Protein AF-A0A838WY25-F1 (afdb_monomer)

Sequence (179 aa):
ELVTLRDAPMTSPWTGVGSAWAQPLPHQAELISRVVSTYPRGYLLADEVGLGKTVEAGMVLRELFTSGQAKKALLLVPASVMKQWQEELHEKMNLDVARFDKGSFVDRYDEPIPVDPNANPWSAFPIVLASSHLARRCDRRRQILDAGPWDVVLVDEAHHARRRGSKPTDTPNSLLALL

Solvent-accessible surface area (backbone atoms only — not comparable to full-atom values): 10329 Å² total; per-residue (Å²): 111,70,68,57,59,70,50,36,39,55,74,39,85,59,41,29,45,74,68,26,73,47,81,73,52,74,72,44,45,54,48,34,49,54,50,61,77,47,57,90,61,86,85,82,93,79,74,67,92,86,77,44,66,68,57,40,54,39,37,38,51,36,27,32,46,45,41,60,80,30,71,31,34,42,37,26,28,56,71,92,48,45,64,58,53,38,45,47,30,34,71,31,40,70,38,91,47,46,31,52,52,101,90,43,38,21,45,86,86,70,46,78,50,91,70,67,87,89,51,65,73,68,58,74,47,50,44,39,37,34,32,44,70,57,51,45,37,73,78,47,34,52,49,52,60,71,42,48,85,66,68,41,79,47,63,55,72,51,83,76,45,39,45,84,51,92,52,93,86,36,62,58,34,56,52,44,70,72,108

pLDDT: mean 89.21, std 7.55, range [68.75, 97.25]

Foldseek 3Di:
DVVCVVCVLLVDACPQQVPWQAHDDPVLCVLLCVPLVPPPDDDDDDDDPPNPVLLSVLSNVRRCVSNVVFQAEEEAEAPVCLLVSQVCSCRGRVDWEWECDPNFTAGSVRHTDDDDPPDLPSQRGRYYYYHLVQCQDPVVVVSNVVSDDGRYYHYDPCVVFDFPDDDPPGHTGSSVVSD

Mean predicted aligned error: 5.5 Å

Secondary structure (DSSP, 8-state):
-HHHHHHHHHHSTTHHHHTSSSPPPHHHHHHHHHHHHTTT------PPTTS-HHHHHHHHHHHHHHTTS-S-EEEEE-GGGHHHHHHHHHHHH----EEEETTEEE-TTS-EE---TTS-GGGSSSEEEEETTGGGSHHHHHHHHHTPPPSEEEETTGGGS-BSSSSTTSPBPTTTTT-

Structure (mmCIF, N/CA/C/O backbone):
data_AF-A0A838WY25-F1
#
_entry.id   AF-A0A838WY25-F1
#
loop_
_atom_site.group_PDB
_atom_site.id
_atom_site.type_symbol
_atom_site.label_atom_id
_atom_site.label_alt_id
_atom_site.label_comp_id
_atom_site.label_asym_id
_atom_site.label_entity_id
_atom_site.label_seq_id
_atom_site.pdbx_PDB_ins_code
_atom_site.Cartn_x
_atom_site.Cartn_y
_atom_site.Cartn_z
_atom_site.occupancy
_atom_site.B_iso_or_equiv
_atom_site.auth_seq_id
_atom_site.auth_comp_id
_atom_site.auth_asym_id
_atom_site.auth_atom_id
_atom_site.pdbx_PDB_model_num
ATOM 1 N N . GLU A 1 1 ? -12.822 -18.534 23.568 1.00 75.38 1 GLU A N 1
ATOM 2 C CA . GLU A 1 1 ? -11.833 -17.495 23.928 1.00 75.38 1 GLU A CA 1
ATOM 3 C C . GLU A 1 1 ? -10.801 -17.229 22.827 1.00 75.38 1 GLU A C 1
ATOM 5 O O . GLU A 1 1 ? -10.791 -16.116 22.318 1.00 75.38 1 GLU A O 1
ATOM 10 N N . LEU A 1 2 ? -10.000 -18.202 22.367 1.00 75.62 2 LEU A N 1
ATOM 11 C CA . LEU A 1 2 ? -9.003 -17.945 21.301 1.00 75.62 2 LEU A CA 1
ATOM 12 C C . LEU A 1 2 ? -9.601 -17.721 19.899 1.00 75.62 2 LEU A C 1
ATOM 14 O O . LEU A 1 2 ? -9.142 -16.850 19.171 1.00 75.62 2 LEU A O 1
ATOM 18 N N . VAL A 1 3 ? -10.650 -18.460 19.523 1.00 74.12 3 VAL A N 1
ATOM 19 C CA . VAL A 1 3 ? -11.335 -18.269 18.225 1.00 74.12 3 VAL A CA 1
ATOM 20 C C . VAL A 1 3 ? -11.990 -16.887 18.150 1.00 74.12 3 VAL A C 1
ATOM 22 O O . VAL A 1 3 ? -11.842 -16.178 17.165 1.00 74.12 3 VAL A O 1
ATOM 25 N N . THR A 1 4 ? -12.627 -16.461 19.239 1.00 76.75 4 THR A N 1
ATOM 26 C CA . THR A 1 4 ? -13.183 -15.110 19.381 1.00 76.75 4 THR A CA 1
ATOM 27 C C . THR A 1 4 ? -12.106 -14.026 19.298 1.00 76.75 4 THR A C 1
ATOM 29 O O . THR A 1 4 ? -12.360 -12.991 18.702 1.00 76.75 4 THR A O 1
ATOM 32 N N . LEU A 1 5 ? -10.897 -14.265 19.825 1.00 78.19 5 LEU A N 1
ATOM 33 C CA . LEU A 1 5 ? -9.756 -13.346 19.683 1.00 78.19 5 LEU A CA 1
ATOM 34 C C . LEU A 1 5 ? -9.202 -13.298 18.252 1.00 78.19 5 LEU A C 1
ATOM 36 O O . LEU A 1 5 ? -8.789 -12.234 17.805 1.00 78.19 5 LEU A O 1
ATOM 40 N N . ARG A 1 6 ? -9.212 -14.421 17.523 1.00 78.94 6 ARG A N 1
ATOM 41 C CA . ARG A 1 6 ? -8.806 -14.470 16.109 1.00 78.94 6 ARG A CA 1
ATOM 42 C C . ARG A 1 6 ? -9.715 -13.607 15.236 1.00 78.94 6 ARG A C 1
ATOM 44 O O . ARG A 1 6 ? -9.224 -12.910 14.356 1.00 78.94 6 ARG A O 1
ATOM 51 N N . ASP A 1 7 ? -11.019 -13.667 15.486 1.00 82.06 7 ASP A N 1
ATOM 52 C CA . ASP A 1 7 ? -12.020 -12.961 14.682 1.00 82.06 7 ASP A CA 1
ATOM 53 C C . ASP A 1 7 ? -12.273 -11.530 15.209 1.00 82.06 7 ASP A C 1
ATOM 55 O O . ASP A 1 7 ? -12.839 -10.694 14.501 1.00 82.06 7 ASP A O 1
ATOM 59 N N . ALA A 1 8 ? -11.790 -11.212 16.420 1.00 78.12 8 ALA A N 1
ATOM 60 C CA . ALA A 1 8 ? -11.948 -9.913 17.073 1.00 78.12 8 ALA A CA 1
ATOM 61 C C . ALA A 1 8 ? -11.577 -8.713 16.180 1.00 78.12 8 ALA A C 1
ATOM 63 O O . ALA A 1 8 ? -12.385 -7.782 16.124 1.00 78.12 8 ALA A O 1
ATOM 64 N N . PRO A 1 9 ? -10.456 -8.725 15.425 1.00 80.56 9 PRO A N 1
ATOM 65 C CA . PRO A 1 9 ? -10.084 -7.599 14.569 1.00 80.56 9 PRO A CA 1
ATOM 66 C C . PRO A 1 9 ? -11.093 -7.286 13.458 1.00 80.56 9 PRO A C 1
ATOM 68 O O . PRO A 1 9 ? -11.185 -6.139 13.036 1.00 80.56 9 PRO A O 1
ATOM 71 N N . MET A 1 10 ? -11.879 -8.275 13.016 1.00 80.69 10 MET A N 1
ATOM 72 C CA . MET A 1 10 ? -12.946 -8.075 12.025 1.00 80.69 10 MET A CA 1
ATOM 73 C C . MET A 1 10 ? -14.261 -7.614 12.663 1.00 80.69 10 MET A C 1
ATOM 75 O O . MET A 1 10 ? -15.125 -7.068 11.983 1.00 80.69 10 MET A O 1
ATOM 79 N N . THR A 1 11 ? -14.433 -7.842 13.966 1.00 80.69 11 THR A N 1
ATOM 80 C CA . THR A 1 11 ? -15.662 -7.494 14.700 1.00 80.69 11 THR A CA 1
ATOM 81 C C . THR A 1 11 ? -15.575 -6.160 15.442 1.00 80.69 11 THR A C 1
ATOM 83 O O . THR A 1 11 ? -16.610 -5.561 15.725 1.00 80.69 11 THR A O 1
ATOM 86 N N . SER A 1 12 ? -14.364 -5.682 15.746 1.00 83.25 12 SER A N 1
ATOM 87 C CA . SER A 1 12 ? -14.127 -4.392 16.395 1.00 83.25 12 SER A CA 1
ATOM 88 C C . SER A 1 12 ? -13.566 -3.384 15.390 1.00 83.25 12 SER A C 1
ATOM 90 O O . SER A 1 12 ? -12.477 -3.618 14.854 1.00 83.25 12 SER A O 1
ATOM 92 N N . PRO A 1 13 ? -14.249 -2.248 15.155 1.00 82.06 13 PRO A N 1
ATOM 93 C CA . PRO A 1 13 ? -13.735 -1.214 14.267 1.00 82.06 13 PRO A CA 1
ATOM 94 C C . PRO A 1 13 ? -12.442 -0.620 14.833 1.00 82.06 13 PRO A C 1
ATOM 96 O O . PRO A 1 13 ? -12.254 -0.581 16.052 1.00 82.06 13 PRO A O 1
ATOM 99 N N . TRP A 1 14 ? -11.574 -0.125 13.952 1.00 92.00 14 TRP A N 1
ATOM 100 C CA . TRP A 1 14 ? -10.330 0.572 14.298 1.00 92.00 14 TRP A CA 1
ATOM 101 C C . TRP A 1 14 ? -9.251 -0.311 14.923 1.00 92.00 14 TRP A C 1
ATOM 103 O O . TRP A 1 14 ? -8.268 0.206 15.455 1.00 92.00 14 TRP A O 1
ATOM 113 N N . THR A 1 15 ? -9.392 -1.638 14.852 1.00 92.38 15 THR A N 1
ATOM 114 C CA . THR A 1 15 ? -8.380 -2.560 15.389 1.00 92.38 15 THR A CA 1
ATOM 115 C C . THR A 1 15 ? -7.066 -2.457 14.617 1.00 92.38 15 THR A C 1
ATOM 117 O O . THR A 1 15 ? -5.993 -2.552 15.213 1.00 92.38 15 THR A O 1
ATOM 120 N N . GLY A 1 16 ? -7.120 -2.235 13.302 1.00 92.62 16 GLY A N 1
ATOM 121 C CA . GLY A 1 16 ? -5.930 -2.037 12.481 1.00 92.62 16 GLY A CA 1
ATOM 122 C C . GLY A 1 16 ? -5.182 -0.783 12.912 1.00 92.62 16 GLY A C 1
ATOM 123 O O . GLY A 1 16 ? -4.023 -0.879 13.310 1.00 92.62 16 GLY A O 1
ATOM 124 N N . VAL A 1 17 ? -5.857 0.368 12.920 1.00 93.56 17 VAL A N 1
ATOM 125 C CA . VAL A 1 17 ? -5.250 1.644 13.346 1.00 93.56 17 VAL A CA 1
ATOM 126 C C . VAL A 1 17 ? -4.765 1.582 14.796 1.00 93.56 17 VAL A C 1
ATOM 128 O O . VAL A 1 17 ? -3.618 1.912 15.077 1.00 93.56 17 VAL A O 1
ATOM 131 N N . GLY A 1 18 ? -5.609 1.120 15.721 1.00 92.50 18 GLY A N 1
ATOM 132 C CA . GLY A 1 18 ? -5.306 1.108 17.155 1.00 92.50 18 GLY A CA 1
ATOM 133 C C . GLY A 1 18 ? -4.174 0.159 17.558 1.00 92.50 18 GLY A C 1
ATOM 134 O O . GLY A 1 18 ? -3.576 0.348 18.614 1.00 92.50 18 GLY A O 1
ATOM 135 N N . SER A 1 19 ? -3.862 -0.843 16.727 1.00 92.69 19 SER A N 1
ATOM 136 C CA . SER A 1 19 ? -2.751 -1.786 16.939 1.00 92.69 19 SER A CA 1
ATOM 137 C C . SER A 1 19 ? -1.500 -1.476 16.111 1.00 92.69 19 SER A C 1
ATOM 139 O O . SER A 1 19 ? -0.547 -2.259 16.129 1.00 92.69 19 SER A O 1
ATOM 141 N N . ALA A 1 20 ? -1.493 -0.378 15.353 1.00 94.31 20 ALA A N 1
ATOM 142 C CA . ALA A 1 20 ? -0.300 0.081 14.656 1.00 94.31 20 ALA A CA 1
ATOM 143 C C . ALA A 1 20 ? 0.759 0.594 15.651 1.00 94.31 20 ALA A C 1
ATOM 145 O O . ALA A 1 20 ? 0.443 0.984 16.776 1.00 94.31 20 ALA A O 1
ATOM 146 N N . TRP A 1 21 ? 2.033 0.591 15.247 1.00 94.31 21 TRP A N 1
ATOM 147 C CA . TRP A 1 21 ? 3.124 1.077 16.102 1.00 94.31 21 TRP A CA 1
ATOM 148 C C . TRP A 1 21 ? 3.152 2.604 16.190 1.00 94.31 21 TRP A C 1
ATOM 150 O O . TRP A 1 21 ? 3.476 3.156 17.241 1.00 94.31 21 TRP A O 1
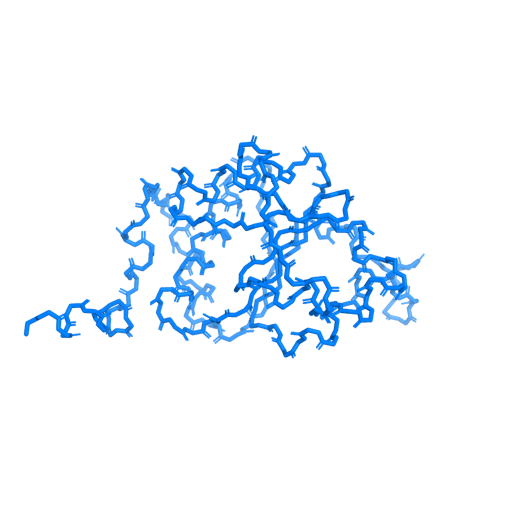ATOM 160 N N . ALA A 1 22 ? 2.774 3.295 15.115 1.00 94.12 22 ALA A N 1
ATOM 161 C CA . ALA A 1 22 ? 2.588 4.738 15.124 1.00 94.12 22 ALA A CA 1
ATOM 162 C C . ALA A 1 22 ? 1.169 5.120 15.572 1.00 94.12 22 ALA A C 1
ATOM 164 O O . ALA A 1 22 ? 0.195 4.450 15.243 1.00 94.12 22 ALA A O 1
ATOM 165 N N . GLN A 1 23 ? 1.051 6.244 16.278 1.00 93.25 23 GLN A N 1
ATOM 166 C CA . GLN A 1 23 ? -0.237 6.846 16.624 1.00 93.25 23 GLN A CA 1
ATOM 167 C C . GLN A 1 23 ? -0.541 7.992 15.650 1.00 93.25 23 GLN A C 1
ATOM 169 O O . GLN A 1 23 ? 0.326 8.853 15.463 1.00 93.25 23 GLN A O 1
ATOM 174 N N . PRO A 1 24 ? -1.729 8.027 15.022 1.00 93.38 24 PRO A N 1
ATOM 175 C CA . PRO A 1 24 ? -2.077 9.104 14.106 1.00 93.38 24 PRO A CA 1
ATOM 176 C C . PRO A 1 24 ? -2.258 10.425 14.862 1.00 93.38 24 PRO A C 1
ATOM 178 O O . PRO A 1 24 ? -2.821 10.469 15.958 1.00 93.38 24 PRO A O 1
ATOM 181 N N . LEU A 1 25 ? -1.821 11.526 14.250 1.00 93.56 25 LEU A N 1
ATOM 182 C CA . LEU A 1 25 ? -2.150 12.870 14.730 1.00 93.56 25 LEU A CA 1
ATOM 183 C C . LEU A 1 25 ? -3.659 13.139 14.568 1.00 93.56 25 LEU A C 1
ATOM 185 O O . LEU A 1 25 ? -4.294 12.513 13.720 1.00 93.56 25 LEU A O 1
ATOM 189 N N . PRO A 1 26 ? -4.255 14.097 15.303 1.00 9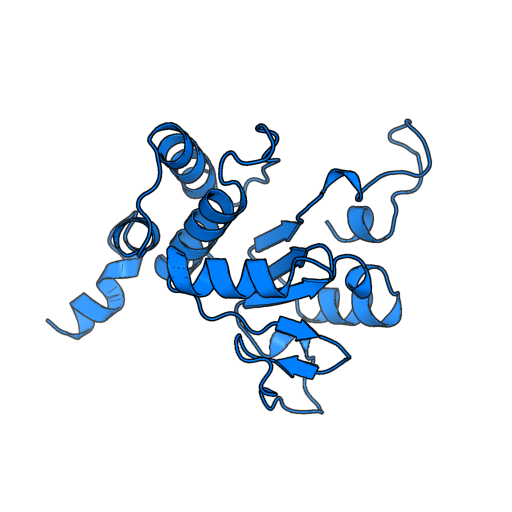3.69 26 PRO A N 1
ATOM 190 C CA . PRO A 1 26 ? -5.701 14.339 15.247 1.00 93.69 26 PRO A CA 1
ATOM 191 C C . PRO A 1 26 ? -6.259 14.551 13.830 1.00 93.69 26 PRO A C 1
ATOM 193 O O . PRO A 1 26 ? -7.243 13.919 13.458 1.00 93.69 26 PRO A O 1
ATOM 196 N N . HIS A 1 27 ? -5.586 15.358 13.002 1.00 90.94 27 HIS A N 1
ATOM 197 C CA . HIS A 1 27 ? -6.002 15.585 11.612 1.00 90.94 27 HIS A CA 1
ATOM 198 C C . HIS A 1 27 ? -5.888 14.317 10.746 1.00 90.94 27 HIS A C 1
ATOM 200 O O . HIS A 1 27 ? -6.763 14.050 9.925 1.00 90.94 27 HIS A O 1
ATOM 206 N N . GLN A 1 28 ? -4.854 13.499 10.975 1.00 94.50 28 GLN A N 1
ATOM 207 C CA . GLN A 1 28 ? -4.679 12.213 10.296 1.00 94.50 28 GLN A CA 1
ATOM 208 C C . GLN A 1 28 ? -5.796 11.249 10.701 1.00 94.50 28 GLN A C 1
ATOM 210 O O . GLN A 1 28 ? -6.358 10.566 9.853 1.00 94.50 28 GLN A O 1
ATOM 215 N N . ALA A 1 29 ? -6.162 11.212 11.986 1.00 94.62 29 ALA A N 1
ATOM 216 C CA . ALA A 1 29 ? -7.231 10.358 12.495 1.00 94.62 29 ALA A CA 1
ATOM 217 C C . ALA A 1 29 ? -8.593 10.709 11.875 1.00 94.62 29 ALA A C 1
ATOM 219 O O . ALA A 1 29 ? -9.340 9.809 11.489 1.00 94.62 29 ALA A O 1
ATOM 220 N N . GLU A 1 30 ? -8.906 11.999 11.717 1.00 94.50 30 GLU A N 1
ATOM 221 C CA . GLU A 1 30 ? -10.119 12.449 11.021 1.00 94.50 30 GLU A CA 1
ATOM 222 C C . GLU A 1 30 ? -10.140 11.997 9.555 1.00 94.50 30 GLU A C 1
ATOM 224 O O . GLU A 1 30 ? -11.157 11.495 9.064 1.00 94.50 30 GLU A O 1
ATOM 229 N N . LEU A 1 31 ? -9.006 12.130 8.863 1.00 94.75 31 LEU A N 1
ATOM 230 C CA . LEU A 1 31 ? -8.853 11.709 7.475 1.00 94.75 31 LEU A CA 1
ATOM 231 C C . LEU A 1 31 ? -9.001 10.194 7.329 1.00 94.75 31 LEU A C 1
ATOM 233 O O . LEU A 1 31 ? -9.835 9.737 6.546 1.00 94.75 31 LEU A O 1
ATOM 237 N N . ILE A 1 32 ? -8.245 9.420 8.110 1.00 95.88 32 ILE A N 1
ATOM 238 C CA . ILE A 1 32 ? -8.304 7.953 8.132 1.00 95.88 32 ILE A CA 1
ATOM 239 C C . ILE A 1 32 ? -9.740 7.505 8.415 1.00 95.88 32 ILE A C 1
ATOM 241 O O . ILE A 1 32 ? -10.274 6.658 7.697 1.00 95.88 32 ILE A O 1
ATOM 245 N N . SER A 1 33 ? -10.397 8.129 9.399 1.00 95.81 33 SER A N 1
ATOM 246 C CA . SER A 1 33 ? -11.775 7.810 9.763 1.00 95.81 33 SER A CA 1
ATOM 247 C C . SER A 1 33 ? -12.748 8.027 8.606 1.00 95.81 33 SER A C 1
ATOM 249 O O . SER A 1 33 ? -13.548 7.148 8.265 1.00 95.81 33 SER A O 1
ATOM 251 N N . ARG A 1 34 ? -12.640 9.174 7.930 1.00 96.38 34 ARG A N 1
ATOM 252 C CA . ARG A 1 34 ? -13.454 9.496 6.755 1.00 96.38 34 ARG A CA 1
ATOM 253 C C . ARG A 1 34 ? -13.217 8.517 5.603 1.00 96.38 34 ARG A C 1
ATOM 255 O O . ARG A 1 34 ? -14.188 8.092 4.981 1.00 96.38 34 ARG A O 1
ATOM 262 N N . VAL A 1 35 ? -11.965 8.178 5.298 1.00 96.56 35 VAL A N 1
ATOM 263 C CA . VAL A 1 35 ? -11.639 7.282 4.175 1.00 96.56 35 VAL A CA 1
ATOM 264 C C . VAL A 1 35 ? -12.153 5.868 4.443 1.00 96.56 35 VAL A C 1
ATOM 266 O O . VAL A 1 35 ? -12.833 5.300 3.593 1.00 96.56 35 VAL A O 1
ATOM 269 N N . VAL A 1 36 ? -11.905 5.321 5.637 1.00 96.19 36 VAL A N 1
ATOM 270 C CA . VAL A 1 36 ? -12.348 3.964 6.000 1.00 96.19 36 VAL A CA 1
ATOM 271 C C . VAL A 1 36 ? -13.876 3.868 6.055 1.00 96.19 36 VAL A C 1
ATOM 273 O O . VAL A 1 36 ? -14.449 2.940 5.497 1.00 96.19 36 VAL A O 1
ATOM 276 N N . SER A 1 37 ? -14.565 4.843 6.658 1.00 95.56 37 SER A N 1
ATOM 277 C CA . SER A 1 37 ? -16.035 4.812 6.806 1.00 95.56 37 SER A CA 1
ATOM 278 C C . SER A 1 37 ? -16.817 4.965 5.497 1.00 95.56 37 SER A C 1
ATOM 280 O O . SER A 1 37 ? -18.015 4.690 5.458 1.00 95.56 37 SER A O 1
ATOM 282 N N . THR A 1 38 ? -16.161 5.413 4.428 1.00 96.50 38 THR A N 1
ATOM 283 C CA . THR A 1 38 ? -16.779 5.626 3.111 1.00 96.50 38 THR A CA 1
ATOM 284 C C . THR A 1 38 ? -16.199 4.721 2.026 1.00 96.50 38 THR A C 1
ATOM 286 O O . THR A 1 38 ? -16.546 4.873 0.850 1.00 96.50 38 THR A O 1
ATOM 289 N N . TYR A 1 39 ? -15.333 3.777 2.400 1.00 95.62 39 TYR A N 1
ATOM 290 C CA . TYR A 1 39 ? -14.828 2.741 1.507 1.00 95.62 39 TYR A CA 1
ATOM 291 C C . TYR A 1 39 ? -16.007 2.029 0.800 1.00 95.62 39 TYR A C 1
ATOM 293 O O . TYR A 1 39 ? -17.004 1.721 1.459 1.00 95.62 39 TYR A O 1
ATOM 301 N N . PRO A 1 40 ? -15.962 1.800 -0.534 1.00 95.31 40 PRO A N 1
ATOM 302 C CA . PRO A 1 40 ? -14.809 1.884 -1.440 1.00 95.31 40 PRO A CA 1
ATOM 303 C C . PRO A 1 40 ? -14.680 3.207 -2.223 1.00 95.31 40 PRO A C 1
ATOM 305 O O . PRO A 1 40 ? -14.208 3.220 -3.361 1.00 95.31 40 PRO A O 1
ATOM 308 N N . ARG A 1 41 ? -15.114 4.347 -1.668 1.00 95.88 41 ARG A N 1
ATOM 309 C CA . ARG A 1 41 ? -14.965 5.647 -2.342 1.00 95.88 41 ARG A CA 1
ATOM 310 C C . ARG A 1 41 ? -13.486 6.022 -2.534 1.00 95.88 41 ARG A C 1
ATOM 312 O O . ARG A 1 41 ? -12.683 5.891 -1.619 1.00 95.88 41 ARG A O 1
ATOM 319 N N . GLY A 1 42 ? -13.142 6.546 -3.715 1.00 93.88 42 GLY A N 1
ATOM 320 C CA . GLY A 1 42 ? -11.797 7.048 -4.022 1.00 93.88 42 GLY A CA 1
ATOM 321 C C . GLY A 1 42 ? -11.503 8.428 -3.418 1.00 93.88 42 GLY A C 1
ATOM 322 O O . GLY A 1 42 ? -12.387 9.287 -3.354 1.00 93.88 42 GLY A O 1
ATOM 323 N N . TYR A 1 43 ? -10.245 8.645 -3.022 1.00 94.88 43 TYR A N 1
ATOM 324 C CA . TYR A 1 43 ? -9.750 9.872 -2.390 1.00 94.88 43 TYR A CA 1
ATOM 325 C C . TYR A 1 43 ? -8.442 10.354 -3.028 1.00 94.88 43 TYR A C 1
ATOM 327 O O . TYR A 1 43 ? -7.640 9.553 -3.502 1.00 94.88 43 TYR A O 1
ATOM 335 N N . LEU A 1 44 ? -8.220 11.671 -3.003 1.00 92.69 44 LEU A N 1
ATOM 336 C CA . LEU A 1 44 ? -6.950 12.308 -3.351 1.00 92.69 44 LEU A CA 1
ATOM 337 C C . LEU A 1 44 ? -6.424 13.046 -2.115 1.00 92.69 44 LEU A C 1
ATOM 339 O O . LEU A 1 44 ? -7.054 14.001 -1.664 1.00 92.69 44 LEU A O 1
ATOM 343 N N . LEU A 1 45 ? -5.286 12.602 -1.580 1.00 90.25 45 LEU A N 1
ATOM 344 C CA . LEU A 1 45 ? -4.648 13.204 -0.405 1.00 90.25 45 LEU A CA 1
ATOM 345 C C . LEU A 1 45 ? -3.704 14.331 -0.843 1.00 90.25 45 LEU A C 1
ATOM 347 O O . LEU A 1 45 ? -2.586 14.075 -1.293 1.00 90.25 45 LEU A O 1
ATOM 351 N N . ALA A 1 46 ? -4.142 15.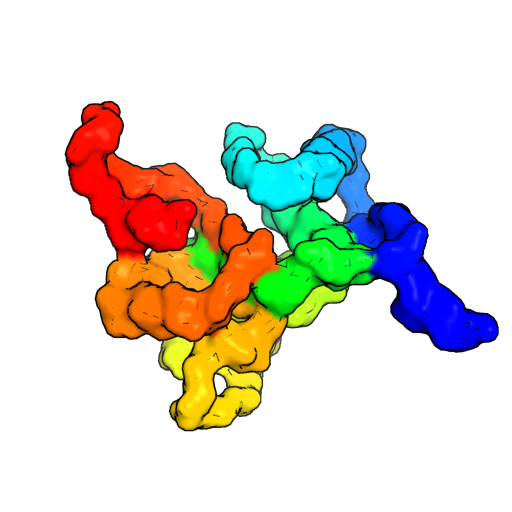585 -0.728 1.00 87.38 46 ALA A N 1
ATOM 352 C CA . ALA A 1 46 ? -3.473 16.753 -1.322 1.00 87.38 46 ALA A CA 1
ATOM 353 C C . ALA A 1 46 ? -2.910 17.769 -0.304 1.00 87.38 46 ALA A C 1
ATOM 355 O O . ALA A 1 46 ? -2.562 18.882 -0.678 1.00 87.38 46 ALA A O 1
ATOM 356 N N . ASP A 1 47 ? -2.789 17.379 0.964 1.00 84.44 47 ASP A N 1
ATOM 357 C CA . ASP A 1 47 ? -2.069 18.107 2.026 1.00 84.44 47 ASP A CA 1
ATOM 358 C C . ASP A 1 47 ? -0.599 18.403 1.664 1.00 84.44 47 ASP A C 1
ATOM 360 O O . ASP A 1 47 ? -0.042 17.826 0.726 1.00 84.44 47 ASP A O 1
ATOM 364 N N . GLU A 1 48 ? 0.048 19.275 2.427 1.00 85.69 48 GLU A N 1
ATOM 365 C CA . GLU A 1 48 ? 1.441 19.666 2.217 1.00 85.69 48 GLU A CA 1
ATOM 366 C C . GLU A 1 48 ? 2.436 18.496 2.336 1.00 85.69 48 GLU A C 1
ATOM 368 O O . GLU A 1 48 ? 2.207 17.475 2.999 1.00 85.69 48 GLU A O 1
ATOM 373 N N . VAL A 1 49 ? 3.583 18.657 1.671 1.00 81.38 49 VAL A N 1
ATOM 374 C CA . VAL A 1 49 ? 4.696 17.706 1.738 1.00 81.38 49 VAL A CA 1
ATOM 375 C C . VAL A 1 49 ? 5.200 17.626 3.179 1.00 81.38 49 VAL A C 1
ATOM 377 O O . VAL A 1 49 ? 5.469 18.645 3.807 1.00 81.38 49 VAL A O 1
ATOM 380 N N . GLY A 1 50 ? 5.349 16.406 3.697 1.00 79.06 50 GLY A N 1
ATOM 381 C CA . GLY A 1 50 ? 5.840 16.167 5.057 1.00 79.06 50 GLY A CA 1
ATOM 382 C C . GLY A 1 50 ? 4.757 16.015 6.131 1.00 79.06 50 GLY A C 1
ATOM 383 O O . GLY A 1 50 ? 5.094 15.663 7.255 1.00 79.06 50 GLY A O 1
ATOM 384 N N . LEU A 1 51 ? 3.467 16.164 5.802 1.00 82.19 51 LEU A N 1
ATOM 385 C CA . LEU A 1 51 ? 2.361 15.963 6.761 1.00 82.19 51 LEU A CA 1
ATOM 386 C C . LEU A 1 51 ? 2.019 14.489 7.056 1.00 82.19 51 LEU A C 1
ATOM 388 O O . LEU A 1 51 ? 1.080 14.189 7.788 1.00 82.19 51 LEU A O 1
ATOM 392 N N . GLY A 1 52 ? 2.808 13.548 6.532 1.00 87.75 52 GLY A N 1
ATOM 393 C CA . GLY A 1 52 ? 2.670 12.130 6.866 1.00 87.75 52 GLY A CA 1
ATOM 394 C C . GLY A 1 52 ? 1.639 11.366 6.035 1.00 87.75 52 GLY A C 1
ATOM 395 O O . GLY A 1 52 ? 1.087 10.387 6.524 1.00 87.75 52 GLY A O 1
ATOM 396 N N . LYS A 1 53 ? 1.434 11.737 4.764 1.00 91.25 53 LYS A N 1
ATOM 397 C CA . LYS A 1 53 ? 0.552 11.021 3.814 1.00 91.25 53 LYS A CA 1
ATOM 398 C C . LYS A 1 53 ? 0.803 9.517 3.748 1.00 91.25 53 LYS A C 1
ATOM 400 O O . LYS A 1 53 ? -0.135 8.734 3.645 1.00 91.25 53 LYS A O 1
ATOM 405 N N . THR A 1 54 ? 2.069 9.107 3.817 1.00 92.00 54 THR A N 1
ATOM 406 C CA . THR A 1 54 ? 2.460 7.691 3.852 1.00 92.00 54 THR A CA 1
ATOM 407 C C . THR A 1 54 ? 1.882 6.988 5.078 1.00 92.00 54 THR A C 1
ATOM 409 O O . THR A 1 54 ? 1.367 5.878 4.963 1.00 92.00 54 THR A O 1
ATOM 412 N N . VAL A 1 55 ? 1.906 7.651 6.239 1.00 93.00 55 VAL A N 1
ATOM 413 C CA . VAL A 1 55 ? 1.312 7.137 7.480 1.00 93.00 55 VAL A CA 1
ATOM 414 C C . VAL A 1 55 ? -0.203 7.074 7.342 1.00 93.00 55 VAL A C 1
ATOM 416 O O . VAL A 1 55 ? -0.778 6.025 7.595 1.00 93.00 55 VAL A O 1
ATOM 419 N N . GLU A 1 56 ? -0.855 8.139 6.873 1.00 95.25 56 GLU A N 1
ATOM 420 C CA . GLU A 1 56 ? -2.309 8.159 6.660 1.00 95.25 56 GLU A CA 1
ATOM 421 C C . GLU A 1 56 ? -2.768 7.021 5.741 1.00 95.25 56 GLU A C 1
ATOM 423 O O . GLU A 1 56 ? -3.643 6.230 6.099 1.00 95.25 56 GLU A O 1
ATOM 428 N N . ALA A 1 57 ? -2.140 6.893 4.572 1.00 95.31 57 ALA A N 1
ATOM 429 C CA . ALA A 1 57 ? -2.502 5.886 3.589 1.00 95.31 57 ALA A CA 1
ATOM 430 C C . ALA A 1 57 ? -2.163 4.462 4.065 1.00 95.31 57 ALA A C 1
ATOM 432 O O . ALA A 1 57 ? -2.943 3.535 3.842 1.00 95.31 57 ALA A O 1
ATOM 433 N N . GLY A 1 58 ? -1.043 4.288 4.773 1.00 96.19 58 GLY A N 1
ATOM 434 C CA . GLY A 1 58 ? -0.679 3.023 5.406 1.00 96.19 58 GLY A CA 1
ATOM 435 C C . GLY A 1 58 ? -1.648 2.612 6.518 1.00 96.19 58 GLY A C 1
ATOM 436 O O . GLY A 1 58 ? -1.992 1.437 6.617 1.00 96.19 58 GLY A O 1
ATOM 437 N N . MET A 1 59 ? -2.133 3.560 7.324 1.00 96.62 59 MET A N 1
ATOM 438 C CA . MET A 1 59 ? -3.128 3.310 8.374 1.00 96.62 59 MET A CA 1
ATOM 439 C C . MET A 1 59 ? -4.485 2.923 7.787 1.00 96.62 59 MET A C 1
ATOM 441 O O . MET A 1 59 ? -5.099 1.967 8.258 1.00 96.62 59 MET A O 1
ATOM 445 N N . VAL A 1 60 ? -4.927 3.606 6.724 1.00 97.00 60 VAL A N 1
ATOM 446 C CA . VAL A 1 60 ? -6.127 3.210 5.966 1.00 97.00 60 VAL A CA 1
ATOM 447 C C . VAL A 1 60 ? -5.968 1.788 5.434 1.00 97.00 60 VAL A C 1
ATOM 449 O O . VAL A 1 60 ? -6.840 0.949 5.652 1.00 97.00 60 VAL A O 1
ATOM 452 N N . LEU A 1 61 ? -4.844 1.493 4.773 1.00 96.94 61 LEU A N 1
ATOM 453 C CA . LEU A 1 61 ? -4.569 0.164 4.230 1.00 96.94 61 LEU A CA 1
ATOM 454 C C . LEU A 1 61 ? -4.599 -0.901 5.332 1.00 96.94 61 LEU A C 1
ATOM 456 O O . LEU A 1 61 ? -5.265 -1.925 5.188 1.00 96.94 61 LEU A O 1
ATOM 460 N N . ARG A 1 62 ? -3.927 -0.639 6.455 1.00 96.38 62 ARG A N 1
ATOM 461 C CA . ARG A 1 62 ? -3.903 -1.537 7.608 1.00 96.38 62 ARG A CA 1
ATOM 462 C C . ARG A 1 62 ? -5.301 -1.815 8.139 1.00 96.38 62 ARG A C 1
ATOM 464 O O . ARG A 1 62 ? -5.618 -2.972 8.406 1.00 96.38 62 ARG A O 1
ATOM 471 N N . GLU A 1 63 ? -6.119 -0.782 8.307 1.00 96.62 63 GLU A N 1
ATOM 472 C CA . GLU A 1 63 ? -7.480 -0.922 8.819 1.00 96.62 63 GLU A CA 1
ATOM 473 C C . GLU A 1 63 ? -8.351 -1.761 7.888 1.00 96.62 63 GLU A C 1
ATOM 475 O O . GLU A 1 63 ? -9.010 -2.698 8.339 1.00 96.62 63 GLU A O 1
ATOM 480 N N . LEU A 1 64 ? -8.306 -1.489 6.583 1.00 96.44 64 LEU A N 1
ATOM 481 C CA . LEU A 1 64 ? -9.089 -2.232 5.596 1.00 96.44 64 LEU A CA 1
ATOM 482 C C . LEU A 1 64 ? -8.684 -3.712 5.534 1.00 96.44 64 LEU A C 1
ATOM 484 O O . LEU A 1 64 ? -9.552 -4.576 5.433 1.00 96.44 64 LEU A O 1
ATOM 488 N N . PHE A 1 65 ? -7.389 -4.022 5.646 1.00 95.25 65 PHE A N 1
ATOM 489 C CA . PHE A 1 65 ? -6.910 -5.409 5.669 1.00 95.25 65 PHE A CA 1
ATOM 490 C C . PHE A 1 65 ? -7.218 -6.114 6.992 1.00 95.25 65 PHE A C 1
ATOM 492 O O . PHE A 1 65 ? -7.653 -7.263 6.992 1.00 95.25 65 PHE A O 1
ATOM 499 N N . THR A 1 66 ? -7.036 -5.428 8.122 1.00 94.56 66 THR A N 1
ATOM 500 C CA . THR A 1 66 ? -7.268 -6.002 9.458 1.00 94.56 66 THR A CA 1
ATOM 501 C C . THR A 1 66 ? -8.752 -6.274 9.706 1.00 94.56 66 THR A C 1
ATOM 503 O O . THR A 1 66 ? -9.103 -7.306 10.273 1.00 94.56 66 THR A O 1
ATOM 506 N N . SER A 1 67 ? -9.627 -5.385 9.227 1.00 93.06 67 SER A N 1
ATOM 507 C CA . SER A 1 67 ? -11.083 -5.566 9.282 1.00 93.06 67 SER A CA 1
ATOM 508 C C . SER A 1 67 ? -11.622 -6.545 8.230 1.00 93.06 67 SER A C 1
ATOM 510 O O . SER A 1 67 ? -12.795 -6.908 8.272 1.00 93.06 67 SER A O 1
ATOM 512 N N . GLY A 1 68 ? -10.787 -6.984 7.279 1.00 92.81 68 GLY A N 1
ATOM 513 C CA . GLY A 1 68 ? -11.171 -7.892 6.196 1.00 92.81 68 GLY A CA 1
ATOM 514 C C . GLY A 1 68 ? -11.971 -7.244 5.059 1.00 92.81 68 GLY A C 1
ATOM 515 O O . GLY A 1 68 ? -12.447 -7.964 4.178 1.00 92.81 68 GLY A O 1
ATOM 516 N N . GLN A 1 69 ? -12.110 -5.913 5.053 1.00 93.81 69 GLN A N 1
ATOM 517 C CA . GLN A 1 69 ? -12.771 -5.154 3.984 1.00 93.81 69 GLN A CA 1
ATOM 518 C C . GLN A 1 69 ? -11.976 -5.165 2.673 1.00 93.81 69 GLN A C 1
ATOM 520 O O . GLN A 1 69 ? -12.574 -5.138 1.601 1.00 93.81 69 GLN A O 1
ATOM 525 N N . ALA A 1 70 ? -10.645 -5.239 2.756 1.00 95.56 70 ALA A N 1
ATOM 526 C CA . ALA A 1 70 ? -9.749 -5.411 1.619 1.00 95.56 70 ALA A CA 1
ATOM 527 C C . ALA A 1 70 ? -8.875 -6.656 1.808 1.00 95.56 70 ALA A C 1
ATOM 529 O O . ALA A 1 70 ? -8.446 -6.977 2.915 1.00 95.56 70 ALA A O 1
ATOM 530 N N . LYS A 1 71 ? -8.602 -7.361 0.713 1.00 94.94 71 LYS A N 1
ATOM 531 C CA . LYS A 1 71 ? -7.757 -8.563 0.669 1.00 94.94 71 LYS A CA 1
ATOM 532 C C . LYS A 1 71 ? -6.618 -8.430 -0.328 1.00 94.94 71 LYS A C 1
ATOM 534 O O . LYS A 1 71 ? -5.622 -9.139 -0.196 1.00 94.94 71 LYS A O 1
ATOM 539 N N . LYS A 1 72 ? -6.764 -7.555 -1.326 1.00 95.38 72 LYS A N 1
ATOM 540 C CA . LYS A 1 72 ? -5.765 -7.348 -2.367 1.00 95.38 72 LYS A CA 1
ATOM 541 C C . LYS A 1 72 ? -5.513 -5.870 -2.645 1.00 95.38 72 LYS A C 1
ATOM 543 O O . LYS A 1 72 ? -6.438 -5.134 -2.983 1.00 95.38 72 LYS A O 1
ATOM 548 N N . ALA A 1 73 ? -4.255 -5.444 -2.554 1.00 96.31 73 ALA A N 1
ATOM 549 C CA . ALA A 1 73 ? -3.858 -4.058 -2.763 1.00 96.31 73 ALA A CA 1
ATOM 550 C C . ALA A 1 73 ? -2.615 -3.908 -3.637 1.00 96.31 73 ALA A C 1
ATOM 552 O O . ALA A 1 73 ? -1.651 -4.667 -3.523 1.00 96.31 73 ALA A O 1
ATOM 553 N N . LEU A 1 74 ? -2.637 -2.871 -4.472 1.00 95.56 74 LEU A N 1
ATOM 554 C CA . LEU A 1 74 ? -1.522 -2.464 -5.315 1.00 95.56 74 LEU A CA 1
ATOM 555 C C . LEU A 1 74 ? -1.052 -1.068 -4.907 1.00 95.56 74 LEU A C 1
ATOM 557 O O . LEU A 1 74 ? -1.815 -0.108 -4.986 1.00 95.56 74 LEU A O 1
ATOM 561 N N . LEU A 1 75 ? 0.212 -0.952 -4.507 1.00 96.25 75 LEU A N 1
ATOM 562 C CA . LEU A 1 75 ? 0.855 0.317 -4.179 1.00 96.25 75 LEU A CA 1
ATOM 563 C C . LEU A 1 75 ? 1.812 0.680 -5.316 1.00 96.25 75 LEU A C 1
ATOM 565 O O . LEU A 1 75 ? 2.785 -0.029 -5.573 1.00 96.25 75 LEU A O 1
ATOM 569 N N . LEU A 1 76 ? 1.529 1.783 -6.005 1.00 95.44 76 LEU A N 1
ATOM 570 C CA . LEU A 1 76 ? 2.316 2.316 -7.111 1.00 95.44 76 LEU A CA 1
ATOM 571 C C . LEU A 1 76 ? 3.034 3.584 -6.666 1.00 95.44 76 LEU A C 1
ATOM 573 O O . LEU A 1 76 ? 2.426 4.650 -6.593 1.00 95.44 76 LEU A O 1
ATOM 577 N N . VAL A 1 77 ? 4.338 3.485 -6.422 1.00 94.69 77 VAL A N 1
ATOM 578 C CA . VAL A 1 77 ? 5.132 4.605 -5.886 1.00 94.69 77 VAL A CA 1
ATOM 579 C C . VAL A 1 77 ? 6.364 4.889 -6.755 1.00 94.69 77 VAL A C 1
ATOM 581 O O . VAL A 1 77 ? 6.748 4.044 -7.572 1.00 94.69 77 VAL A O 1
ATOM 584 N N . PRO A 1 78 ? 6.996 6.074 -6.683 1.00 93.88 78 PRO A N 1
ATOM 585 C CA . PRO A 1 78 ? 8.241 6.320 -7.407 1.00 93.88 78 PRO A CA 1
ATOM 586 C C . PRO A 1 78 ? 9.342 5.333 -6.991 1.00 93.88 78 PRO A C 1
ATOM 588 O O . PRO A 1 78 ? 9.512 5.027 -5.813 1.00 93.88 78 PRO A O 1
ATOM 591 N N . ALA A 1 79 ? 10.125 4.844 -7.961 1.00 93.25 79 ALA A N 1
ATOM 592 C CA . ALA A 1 79 ? 11.130 3.803 -7.718 1.00 93.25 79 ALA A CA 1
ATOM 593 C C . ALA A 1 79 ? 12.161 4.197 -6.641 1.00 93.25 79 ALA A C 1
ATOM 595 O O . ALA A 1 79 ? 12.611 3.342 -5.885 1.00 93.25 79 ALA A O 1
ATOM 596 N N . SER A 1 80 ? 12.488 5.490 -6.551 1.00 93.69 80 SER A N 1
ATOM 597 C CA . SER A 1 80 ? 13.444 6.057 -5.596 1.00 93.69 80 SER A CA 1
ATOM 598 C C . SER A 1 80 ? 13.005 5.969 -4.134 1.00 93.69 80 SER A C 1
ATOM 600 O O . SER A 1 80 ? 13.866 5.970 -3.264 1.00 93.69 80 SER A O 1
ATOM 602 N N . VAL A 1 81 ? 11.697 5.893 -3.860 1.00 95.25 81 VAL A N 1
ATOM 603 C CA . VAL A 1 81 ? 11.142 5.871 -2.493 1.00 95.25 81 VAL A CA 1
ATOM 604 C C . VAL A 1 81 ? 10.458 4.547 -2.150 1.00 95.25 81 VAL A C 1
ATOM 606 O O . VAL A 1 81 ? 9.908 4.412 -1.064 1.00 95.25 81 VAL A O 1
ATOM 609 N N . MET A 1 82 ? 10.503 3.536 -3.029 1.00 95.69 82 MET A N 1
ATOM 610 C CA . MET A 1 82 ? 9.872 2.236 -2.752 1.00 95.69 82 MET A CA 1
ATOM 611 C C . MET A 1 82 ? 10.425 1.572 -1.487 1.00 95.69 82 MET A C 1
ATOM 613 O O . MET A 1 82 ? 9.655 1.012 -0.715 1.00 95.69 82 MET A O 1
ATOM 617 N N . LYS A 1 83 ? 11.745 1.619 -1.269 1.00 96.38 83 LYS A N 1
ATOM 618 C CA . LYS A 1 83 ? 12.356 1.030 -0.070 1.00 96.38 83 LYS A CA 1
ATOM 619 C C . LYS A 1 83 ? 11.880 1.743 1.198 1.00 96.38 83 LYS A C 1
ATOM 621 O O . LYS A 1 83 ? 11.405 1.082 2.109 1.00 96.38 83 LYS A O 1
ATOM 626 N N . GLN A 1 84 ? 11.867 3.075 1.183 1.00 95.81 84 GLN A N 1
ATOM 627 C CA . GLN A 1 84 ? 11.332 3.873 2.286 1.00 95.81 84 GLN A CA 1
ATOM 628 C C . GLN A 1 84 ? 9.853 3.557 2.560 1.00 95.81 84 GLN A C 1
ATOM 630 O O . GLN A 1 84 ? 9.467 3.389 3.708 1.00 95.81 84 GLN A O 1
ATOM 635 N N . TRP A 1 85 ? 9.017 3.423 1.525 1.00 96.81 85 TRP A N 1
ATOM 636 C CA . TRP A 1 85 ? 7.620 3.004 1.689 1.00 96.81 85 TRP A CA 1
ATOM 637 C C . TRP A 1 85 ? 7.506 1.635 2.372 1.00 96.81 85 TRP A C 1
ATOM 639 O O . TRP A 1 85 ? 6.693 1.467 3.276 1.00 96.81 85 TRP A O 1
ATOM 649 N N . GLN A 1 86 ? 8.318 0.662 1.948 1.00 97.25 86 GLN A N 1
ATOM 650 C CA . GLN A 1 86 ? 8.355 -0.681 2.531 1.00 97.25 86 GLN A CA 1
ATOM 651 C C . GLN A 1 86 ? 8.779 -0.650 4.008 1.00 97.25 86 GLN A C 1
ATOM 653 O O . GLN A 1 86 ? 8.152 -1.307 4.836 1.00 97.25 86 GLN A O 1
ATOM 658 N N . GLU A 1 87 ? 9.806 0.135 4.334 1.00 96.56 87 GLU A N 1
ATOM 659 C CA . GLU A 1 87 ? 10.298 0.337 5.700 1.00 96.56 87 GLU A CA 1
ATOM 660 C C . GLU A 1 87 ? 9.243 1.027 6.572 1.00 96.56 87 GLU A C 1
ATOM 662 O O . GLU A 1 87 ? 8.905 0.515 7.633 1.00 96.56 87 GLU A O 1
ATOM 667 N N . GLU A 1 88 ? 8.625 2.118 6.108 1.00 96.06 88 GLU A N 1
ATOM 668 C CA . GLU A 1 88 ? 7.591 2.826 6.872 1.00 96.06 88 GLU A CA 1
ATOM 669 C C . GLU A 1 88 ? 6.344 1.962 7.117 1.00 96.06 88 GLU A C 1
ATOM 671 O O . GLU A 1 88 ? 5.781 1.990 8.213 1.00 96.06 88 GLU A O 1
ATOM 676 N N . LEU A 1 89 ? 5.914 1.169 6.128 1.00 96.69 89 LEU A N 1
ATOM 677 C CA . LEU A 1 89 ? 4.813 0.213 6.293 1.00 96.69 89 LEU A CA 1
ATOM 678 C C . LEU A 1 89 ? 5.106 -0.809 7.392 1.00 96.69 89 LEU A C 1
ATOM 680 O O . LEU A 1 89 ? 4.224 -1.094 8.205 1.00 96.69 89 LEU A O 1
ATOM 684 N N . HIS A 1 90 ? 6.342 -1.292 7.475 1.00 96.62 90 HIS A N 1
ATOM 685 C CA . HIS A 1 90 ? 6.765 -2.186 8.543 1.00 96.62 90 HIS A CA 1
ATOM 686 C C . HIS A 1 90 ? 6.860 -1.452 9.893 1.00 96.62 90 HIS A C 1
ATOM 688 O O . HIS A 1 90 ? 6.154 -1.791 10.839 1.00 96.62 90 HIS A O 1
ATOM 694 N N . GLU A 1 91 ? 7.676 -0.403 9.973 1.00 95.88 91 GLU A N 1
ATOM 695 C CA . GLU A 1 91 ? 8.068 0.274 11.217 1.00 95.88 91 GLU A CA 1
ATOM 696 C C . GLU A 1 91 ? 6.965 1.108 11.871 1.00 95.88 91 GLU A C 1
ATOM 698 O O . GLU A 1 91 ? 7.034 1.411 13.061 1.00 95.88 91 GLU A O 1
ATOM 703 N N . LYS A 1 92 ? 5.956 1.540 11.118 1.00 95.50 92 LYS A N 1
ATOM 704 C CA . LYS A 1 92 ? 4.886 2.389 11.662 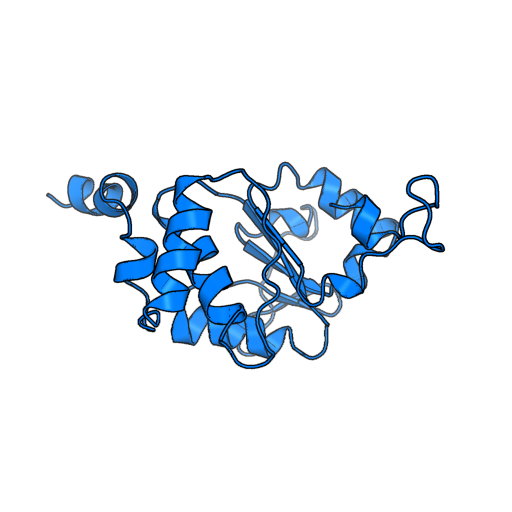1.00 95.50 92 LYS A CA 1
ATOM 705 C C . LYS A 1 92 ? 3.542 1.679 11.646 1.00 95.50 92 LYS A C 1
ATOM 707 O O . LYS A 1 92 ? 2.758 1.827 12.583 1.00 95.50 92 LYS A O 1
ATOM 712 N N . MET A 1 93 ? 3.283 0.886 10.608 1.00 95.06 93 MET A N 1
ATOM 713 C CA . MET A 1 93 ? 1.993 0.232 10.391 1.00 95.06 93 MET A CA 1
ATOM 714 C C . MET A 1 93 ? 2.038 -1.281 10.646 1.00 95.06 93 MET A C 1
ATOM 716 O O . MET A 1 93 ? 0.997 -1.932 10.561 1.00 95.06 93 MET A O 1
ATOM 720 N N . ASN A 1 94 ? 3.190 -1.862 10.996 1.00 94.38 94 ASN A N 1
ATOM 721 C CA . ASN A 1 94 ? 3.331 -3.305 11.210 1.00 94.38 94 ASN A CA 1
ATOM 722 C C . ASN A 1 94 ? 2.747 -4.118 10.030 1.00 94.38 94 ASN A C 1
ATOM 724 O O . ASN A 1 94 ? 1.936 -5.033 10.210 1.00 94.38 94 ASN A O 1
ATOM 728 N N . LEU A 1 95 ? 3.077 -3.688 8.808 1.00 94.75 95 LEU A N 1
ATOM 729 C CA . LEU A 1 95 ? 2.695 -4.316 7.546 1.00 94.75 95 LEU A CA 1
ATOM 730 C C . LEU A 1 95 ? 3.955 -4.728 6.786 1.00 94.75 95 LEU A C 1
ATOM 732 O O . LEU A 1 95 ? 4.659 -3.888 6.229 1.00 94.75 95 LEU A O 1
ATOM 736 N N . ASP A 1 96 ? 4.206 -6.032 6.714 1.00 94.25 96 ASP A N 1
ATOM 737 C CA . ASP A 1 96 ? 5.229 -6.582 5.829 1.00 94.25 96 ASP A CA 1
ATOM 738 C C . ASP A 1 96 ? 4.693 -6.667 4.401 1.00 94.25 96 ASP A C 1
ATOM 740 O O . ASP A 1 96 ? 3.739 -7.391 4.109 1.00 94.25 96 ASP A O 1
ATOM 744 N N . VAL A 1 97 ? 5.315 -5.907 3.502 1.00 95.81 97 VAL A N 1
ATOM 745 C CA . VAL A 1 97 ? 4.898 -5.809 2.102 1.00 95.81 97 VAL A CA 1
ATOM 746 C C . VAL A 1 97 ? 6.031 -6.253 1.193 1.00 95.81 97 VAL A C 1
ATOM 748 O O . VAL A 1 97 ? 7.161 -5.782 1.315 1.00 95.81 97 VAL A O 1
ATOM 751 N N . ALA A 1 98 ? 5.723 -7.140 0.248 1.00 94.62 98 ALA A N 1
ATOM 752 C CA . ALA A 1 98 ? 6.671 -7.558 -0.772 1.00 94.62 98 ALA A CA 1
ATOM 753 C C . ALA A 1 98 ? 6.838 -6.446 -1.816 1.00 94.62 98 ALA A C 1
ATOM 755 O O . ALA A 1 98 ? 5.863 -5.971 -2.415 1.00 94.62 98 ALA A O 1
ATOM 756 N N . ARG A 1 99 ? 8.086 -6.043 -2.056 1.00 95.75 99 ARG A N 1
ATOM 757 C CA . ARG A 1 99 ? 8.427 -5.033 -3.056 1.00 95.75 99 ARG A CA 1
ATOM 758 C C . ARG A 1 99 ? 8.874 -5.713 -4.337 1.00 95.75 99 ARG A C 1
ATOM 760 O O . ARG A 1 99 ? 9.820 -6.491 -4.335 1.00 95.75 99 ARG A O 1
ATOM 767 N N . PHE A 1 100 ? 8.206 -5.410 -5.442 1.00 94.25 100 PHE A N 1
ATOM 768 C CA . PHE A 1 100 ? 8.603 -5.876 -6.760 1.00 94.25 100 PHE A CA 1
ATOM 769 C C . PHE A 1 100 ? 9.666 -4.942 -7.341 1.00 94.25 100 PHE A C 1
ATOM 771 O O . PHE A 1 100 ? 9.367 -3.821 -7.766 1.00 94.25 100 PHE A O 1
ATOM 778 N N . ASP A 1 101 ? 10.908 -5.414 -7.382 1.00 90.19 101 ASP A N 1
ATOM 779 C CA . ASP A 1 101 ? 12.051 -4.662 -7.884 1.00 90.19 101 ASP A CA 1
ATOM 780 C C . ASP A 1 101 ? 12.909 -5.519 -8.819 1.00 90.19 101 ASP A C 1
ATOM 782 O O . ASP A 1 101 ? 13.099 -6.714 -8.611 1.00 90.19 101 ASP A O 1
ATOM 786 N N . LYS A 1 102 ? 13.395 -4.909 -9.905 1.00 86.31 102 LYS A N 1
ATOM 787 C CA . LYS A 1 102 ? 14.251 -5.546 -10.928 1.00 86.31 102 LYS A CA 1
ATOM 788 C C . LYS A 1 102 ? 13.765 -6.913 -11.455 1.00 86.31 102 LYS A C 1
ATOM 790 O O . LYS A 1 102 ? 14.553 -7.676 -12.002 1.00 86.31 102 LYS A O 1
ATOM 795 N N . GLY A 1 103 ? 12.461 -7.190 -11.388 1.00 86.31 103 GLY A N 1
ATOM 796 C CA . GLY A 1 103 ? 11.856 -8.417 -11.918 1.00 86.31 103 GLY A CA 1
ATOM 797 C C . GLY A 1 103 ? 11.627 -9.530 -10.892 1.00 86.31 103 GLY A C 1
ATOM 798 O O . GLY A 1 103 ? 11.096 -10.569 -11.275 1.00 86.31 103 GLY A O 1
ATOM 799 N N . SER A 1 104 ? 11.965 -9.307 -9.624 1.00 91.38 104 SER A N 1
ATOM 800 C CA . SER A 1 104 ? 11.729 -10.234 -8.514 1.00 91.38 104 SER A CA 1
ATOM 801 C C . SER A 1 104 ? 11.055 -9.526 -7.342 1.00 91.38 104 SER A C 1
ATOM 803 O O . SER A 1 104 ? 11.041 -8.298 -7.263 1.00 91.38 104 SER A O 1
ATOM 805 N N . PHE A 1 105 ? 10.502 -10.301 -6.414 1.00 95.44 105 PHE A N 1
ATOM 806 C CA . PHE A 1 105 ? 10.078 -9.769 -5.126 1.00 95.44 105 PHE A CA 1
ATOM 807 C C . PHE A 1 105 ? 11.240 -9.778 -4.148 1.00 95.44 105 PHE A C 1
ATOM 809 O O . PHE A 1 105 ? 12.014 -10.732 -4.118 1.00 95.44 105 PHE A O 1
ATOM 816 N N . VAL A 1 106 ? 11.345 -8.713 -3.366 1.00 96.44 106 VAL A N 1
ATOM 817 C CA . VAL A 1 106 ? 12.327 -8.568 -2.298 1.00 96.44 106 VAL A CA 1
ATOM 818 C C . VAL A 1 106 ? 11.654 -8.072 -1.026 1.00 96.44 106 VAL A C 1
ATOM 820 O O . VAL A 1 106 ? 10.638 -7.361 -1.072 1.00 96.44 106 VAL A O 1
ATOM 823 N N . ASP A 1 107 ? 12.213 -8.457 0.112 1.00 95.69 107 ASP A N 1
ATOM 824 C CA . ASP A 1 107 ? 11.803 -7.951 1.414 1.00 95.69 107 ASP A CA 1
ATOM 825 C C . ASP A 1 107 ? 12.470 -6.596 1.732 1.00 95.69 107 ASP A C 1
ATOM 827 O O .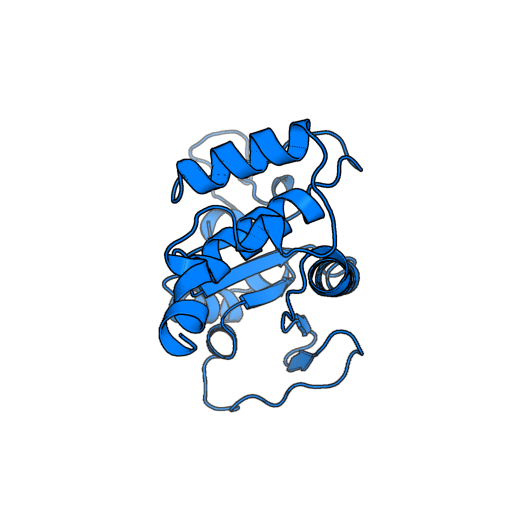 ASP A 1 107 ? 13.112 -5.966 0.882 1.00 95.69 107 ASP A O 1
ATOM 831 N N . ARG A 1 108 ? 12.272 -6.117 2.965 1.00 94.44 108 ARG A N 1
ATOM 832 C CA . ARG A 1 108 ? 12.829 -4.846 3.455 1.00 94.44 108 ARG A CA 1
ATOM 833 C C . ARG A 1 108 ? 14.359 -4.850 3.579 1.00 94.44 108 ARG A C 1
ATOM 835 O O . ARG A 1 108 ? 14.968 -3.785 3.563 1.00 94.44 108 ARG A O 1
ATOM 842 N N . TYR A 1 109 ? 14.979 -6.025 3.666 1.00 95.19 109 TYR A N 1
ATOM 843 C CA . TYR A 1 109 ? 16.429 -6.204 3.728 1.00 95.19 109 TYR A CA 1
ATOM 844 C C . TYR A 1 109 ? 17.058 -6.402 2.342 1.00 95.19 109 TYR A C 1
ATOM 846 O O . TYR A 1 109 ? 18.247 -6.694 2.250 1.00 95.19 109 TYR A O 1
ATOM 854 N N . ASP A 1 110 ? 16.280 -6.198 1.270 1.00 95.19 110 ASP A N 1
ATOM 855 C CA . ASP A 1 110 ? 16.666 -6.480 -0.115 1.00 95.19 110 ASP A CA 1
ATOM 856 C C . ASP A 1 110 ? 16.913 -7.979 -0.388 1.00 95.19 110 ASP A C 1
ATOM 858 O O . ASP A 1 110 ? 17.530 -8.335 -1.397 1.00 95.19 110 ASP A O 1
ATOM 862 N N . GLU A 1 111 ? 16.401 -8.873 0.465 1.00 95.94 111 GLU A N 1
ATOM 863 C CA . GLU A 1 111 ? 16.515 -10.314 0.260 1.00 95.94 111 GLU A CA 1
ATOM 864 C C . GLU A 1 111 ? 15.429 -10.816 -0.705 1.00 95.94 111 GLU A C 1
ATOM 866 O O . GLU A 1 111 ? 14.261 -10.429 -0.582 1.00 95.94 111 GLU A O 1
ATOM 871 N N . PRO A 1 112 ? 15.768 -11.675 -1.687 1.00 95.19 112 PRO A N 1
ATOM 872 C CA . PRO A 1 112 ? 14.788 -12.219 -2.619 1.00 95.19 112 PRO A CA 1
ATOM 873 C C . PRO A 1 112 ? 13.721 -13.062 -1.918 1.00 95.19 112 PRO A C 1
ATOM 875 O O . PRO A 1 112 ? 14.034 -14.015 -1.207 1.00 95.19 112 PRO A O 1
ATOM 878 N N . ILE A 1 113 ? 12.452 -12.780 -2.212 1.00 94.88 113 ILE A N 1
ATOM 879 C CA . ILE A 1 113 ? 11.323 -13.601 -1.781 1.00 94.88 113 ILE A CA 1
ATOM 880 C C . ILE A 1 113 ? 10.960 -14.545 -2.936 1.00 94.88 113 ILE A C 1
ATOM 882 O O . ILE A 1 113 ? 10.545 -14.072 -4.003 1.00 94.88 113 ILE A O 1
ATOM 886 N N . PRO A 1 114 ? 11.114 -15.870 -2.772 1.00 92.06 114 PRO A N 1
ATOM 887 C CA . PRO A 1 114 ? 10.797 -16.821 -3.825 1.00 92.06 114 PRO A CA 1
ATOM 888 C C . PRO A 1 114 ? 9.293 -16.820 -4.111 1.00 92.06 114 PRO A C 1
ATOM 890 O O . PRO A 1 114 ? 8.465 -16.891 -3.205 1.00 92.06 114 PRO A O 1
ATOM 893 N N . VAL A 1 115 ? 8.948 -16.773 -5.395 1.00 91.44 115 VAL A N 1
ATOM 894 C CA . VAL A 1 115 ? 7.575 -16.894 -5.897 1.00 91.44 115 VAL A CA 1
ATOM 895 C C . VAL A 1 115 ? 7.535 -17.951 -6.991 1.00 91.44 115 VAL A C 1
ATOM 897 O O . VAL A 1 115 ? 8.551 -18.208 -7.639 1.00 91.44 115 VAL A O 1
ATOM 900 N N . ASP A 1 116 ? 6.373 -18.564 -7.205 1.00 88.19 116 ASP A N 1
ATOM 901 C CA . ASP A 1 116 ? 6.196 -19.517 -8.301 1.00 88.19 116 ASP A CA 1
ATOM 902 C C . ASP A 1 116 ? 6.445 -18.812 -9.651 1.00 88.19 116 ASP A C 1
ATOM 904 O O . ASP A 1 116 ? 5.719 -17.869 -9.984 1.00 88.19 116 ASP A O 1
ATOM 908 N N . PRO A 1 117 ? 7.446 -19.244 -10.444 1.00 82.81 117 PRO A N 1
ATOM 909 C CA . PRO A 1 117 ? 7.760 -18.626 -11.730 1.00 82.81 117 PRO A CA 1
ATOM 910 C C . PRO A 1 117 ? 6.639 -18.778 -12.767 1.00 82.81 117 PRO A C 1
ATOM 912 O O . PRO A 1 117 ? 6.626 -18.039 -13.752 1.00 82.81 117 PRO A O 1
ATOM 915 N N . ASN A 1 118 ? 5.707 -19.715 -12.565 1.00 84.56 118 ASN A N 1
ATOM 916 C CA . ASN A 1 118 ? 4.574 -19.946 -13.459 1.00 84.56 118 ASN A CA 1
ATOM 917 C C . ASN A 1 118 ? 3.320 -19.158 -13.055 1.00 84.56 118 ASN A C 1
ATOM 919 O O . ASN A 1 118 ? 2.373 -19.066 -13.839 1.00 84.56 118 ASN A O 1
ATOM 923 N N . ALA A 1 119 ? 3.294 -18.588 -11.849 1.00 83.88 119 ALA A N 1
ATOM 924 C CA . ALA A 1 119 ? 2.177 -17.785 -11.377 1.00 83.88 119 ALA A CA 1
ATOM 925 C C . ALA A 1 119 ? 2.291 -16.337 -11.867 1.00 83.88 119 ALA A C 1
ATOM 927 O O . ALA A 1 119 ? 3.374 -15.822 -12.142 1.00 83.88 119 ALA A O 1
ATOM 928 N N . ASN A 1 120 ? 1.156 -15.638 -11.939 1.00 84.19 120 ASN A N 1
ATOM 929 C CA . ASN A 1 120 ? 1.167 -14.198 -12.168 1.00 84.19 120 ASN A CA 1
ATOM 930 C C . ASN A 1 120 ? 1.839 -13.504 -10.959 1.00 84.19 120 ASN A C 1
ATOM 932 O O . ASN A 1 120 ? 1.269 -13.562 -9.865 1.00 84.19 120 ASN A O 1
ATOM 936 N N . PRO A 1 121 ? 2.983 -12.804 -11.128 1.00 86.38 121 PRO A N 1
ATOM 937 C CA . PRO A 1 121 ? 3.702 -12.170 -10.019 1.00 86.38 121 PRO A CA 1
ATOM 938 C C . PRO A 1 121 ? 2.823 -11.223 -9.197 1.00 86.38 121 PRO A C 1
ATOM 940 O O . PRO A 1 121 ? 2.912 -11.184 -7.976 1.00 86.38 121 PRO A O 1
ATOM 943 N N . TRP A 1 122 ? 1.896 -10.518 -9.845 1.00 88.25 122 TRP A N 1
ATOM 944 C CA . TRP A 1 122 ? 0.985 -9.570 -9.196 1.00 88.25 122 TRP A CA 1
ATOM 945 C C . TRP A 1 122 ? -0.099 -10.241 -8.337 1.00 88.25 122 TRP A C 1
ATOM 947 O O . TRP A 1 122 ? -0.892 -9.563 -7.693 1.00 88.25 122 TRP A O 1
ATOM 957 N N . SER A 1 123 ? -0.154 -11.574 -8.325 1.00 89.69 123 SER A N 1
ATOM 958 C CA . SER A 1 123 ? -1.024 -12.363 -7.448 1.00 89.69 123 SER A CA 1
ATOM 959 C C . SER A 1 123 ? -0.264 -13.124 -6.365 1.00 89.69 123 SER A C 1
ATOM 961 O O . SER A 1 123 ? -0.898 -13.836 -5.594 1.00 89.69 123 SER A O 1
ATOM 963 N N . ALA A 1 124 ? 1.062 -12.974 -6.290 1.00 90.12 124 ALA A N 1
ATOM 964 C CA . ALA A 1 124 ? 1.884 -13.698 -5.325 1.00 90.12 124 ALA A CA 1
ATOM 965 C C . ALA A 1 124 ? 1.650 -13.247 -3.873 1.00 90.12 124 ALA A C 1
ATOM 967 O O . ALA A 1 124 ? 1.810 -14.048 -2.957 1.00 90.12 124 ALA A O 1
ATOM 968 N N . PHE A 1 125 ? 1.248 -11.988 -3.662 1.00 94.06 125 PHE A N 1
ATOM 969 C CA . PHE A 1 125 ? 1.062 -11.407 -2.332 1.00 94.06 125 PHE A CA 1
ATOM 970 C C . PHE A 1 125 ? -0.260 -10.633 -2.218 1.00 94.06 125 PHE A C 1
ATOM 972 O O . PHE A 1 125 ? -0.721 -10.070 -3.215 1.00 94.06 125 PHE A O 1
ATOM 979 N N . PRO A 1 126 ? -0.855 -10.551 -1.008 1.00 94.44 126 PRO A N 1
ATOM 980 C CA . PRO A 1 126 ? -2.034 -9.721 -0.747 1.00 94.44 126 PRO A CA 1
ATOM 981 C C . PRO A 1 126 ? -1.779 -8.229 -0.990 1.00 94.44 126 PRO A C 1
ATOM 983 O O . PRO A 1 126 ? -2.646 -7.52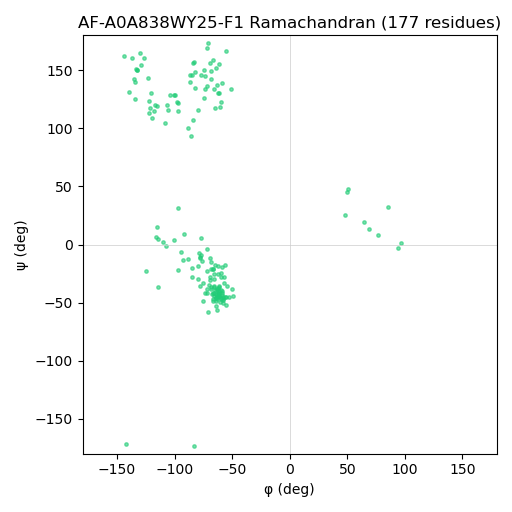0 -1.489 1.00 94.44 126 PRO A O 1
ATOM 986 N N . ILE A 1 127 ? -0.579 -7.748 -0.664 1.00 95.69 127 ILE A N 1
ATOM 987 C CA . ILE A 1 127 ? -0.163 -6.364 -0.892 1.00 95.69 127 ILE A CA 1
ATOM 988 C C . ILE A 1 127 ? 1.091 -6.396 -1.758 1.00 95.69 127 ILE A C 1
ATOM 990 O O . ILE A 1 127 ? 2.086 -7.021 -1.389 1.00 95.69 127 ILE A O 1
ATOM 994 N N . VAL A 1 128 ? 1.039 -5.724 -2.906 1.00 94.88 128 VAL A N 1
ATOM 995 C CA . VAL A 1 128 ? 2.169 -5.612 -3.832 1.00 94.88 128 VAL A CA 1
ATOM 996 C C . VAL A 1 128 ? 2.609 -4.158 -3.918 1.00 94.88 128 VAL A C 1
ATOM 998 O O . VAL A 1 128 ? 1.842 -3.299 -4.353 1.00 94.88 128 VAL A O 1
ATOM 1001 N N . LEU A 1 129 ? 3.861 -3.893 -3.546 1.00 96.56 129 LEU A N 1
ATOM 1002 C CA . LEU A 1 129 ? 4.508 -2.598 -3.740 1.00 96.56 129 LEU A CA 1
ATOM 1003 C C . LEU A 1 129 ? 5.345 -2.626 -5.016 1.00 96.56 129 LEU A C 1
ATOM 1005 O O . LEU A 1 129 ? 6.252 -3.443 -5.149 1.00 96.56 129 LEU A O 1
ATOM 1009 N N . ALA A 1 130 ? 5.068 -1.730 -5.955 1.00 95.12 130 ALA A N 1
ATOM 1010 C CA . ALA A 1 130 ? 5.782 -1.669 -7.221 1.00 95.12 130 ALA A CA 1
ATOM 1011 C C . ALA A 1 130 ? 5.969 -0.233 -7.705 1.00 95.12 130 ALA A C 1
ATOM 1013 O O . ALA A 1 130 ? 5.273 0.697 -7.292 1.00 95.12 130 ALA A O 1
ATOM 1014 N N . SER A 1 131 ? 6.902 -0.049 -8.640 1.00 93.75 131 SER A N 1
ATOM 1015 C CA . SER A 1 131 ? 7.123 1.285 -9.184 1.00 93.75 131 SER A CA 1
ATOM 1016 C C . SER A 1 131 ? 5.975 1.715 -10.100 1.00 93.75 131 SER A C 1
ATOM 1018 O O . SER A 1 131 ? 5.544 0.977 -10.993 1.00 93.75 131 SER A O 1
ATOM 1020 N N . SER A 1 132 ? 5.537 2.964 -9.956 1.00 89.94 132 SER A N 1
ATOM 1021 C CA . SER A 1 132 ? 4.522 3.573 -10.826 1.00 89.94 132 SER A CA 1
ATOM 1022 C C . SER A 1 132 ? 4.948 3.618 -12.302 1.00 89.94 132 SER A C 1
ATOM 1024 O O . SER A 1 132 ? 4.110 3.619 -13.204 1.00 89.94 132 SER A O 1
ATOM 1026 N N . HIS A 1 133 ? 6.258 3.605 -12.571 1.00 85.19 133 HIS A N 1
ATOM 1027 C CA . HIS A 1 133 ? 6.828 3.517 -13.916 1.00 85.19 133 HIS A CA 1
ATOM 1028 C C . HIS A 1 133 ? 6.661 2.127 -14.532 1.00 85.19 133 HIS A C 1
ATOM 1030 O O . HIS A 1 133 ? 6.312 2.018 -15.708 1.00 85.19 133 HIS A O 1
ATOM 1036 N N . LEU A 1 134 ? 6.875 1.065 -13.752 1.00 81.56 134 LEU A N 1
ATOM 1037 C CA . LEU A 1 134 ? 6.739 -0.312 -14.222 1.00 81.56 134 LEU A CA 1
ATOM 1038 C C . LEU A 1 134 ? 5.304 -0.603 -14.675 1.00 81.56 134 LEU A C 1
ATOM 1040 O O . LEU A 1 134 ? 5.109 -1.205 -15.732 1.00 81.56 134 LEU A O 1
ATOM 1044 N N . ALA A 1 135 ? 4.314 -0.094 -13.938 1.00 76.25 135 ALA A N 1
ATOM 1045 C CA . ALA A 1 135 ? 2.897 -0.239 -14.264 1.00 76.2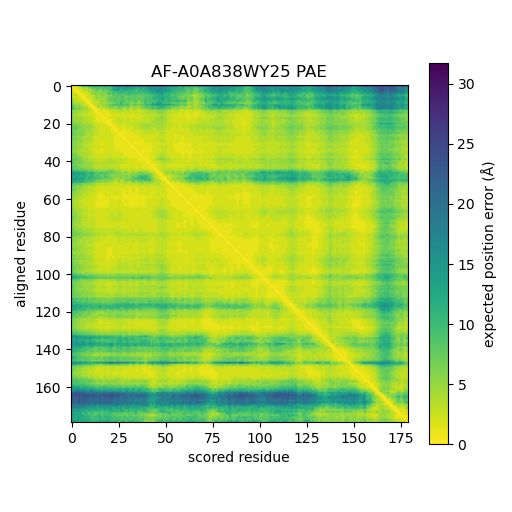5 135 ALA A CA 1
ATOM 1046 C C . ALA A 1 135 ? 2.491 0.410 -15.605 1.00 76.25 135 ALA A C 1
ATOM 1048 O O . ALA A 1 135 ? 1.463 0.061 -16.184 1.00 76.25 135 ALA A O 1
ATOM 1049 N N . ARG A 1 136 ? 3.307 1.328 -16.147 1.00 77.06 136 ARG A N 1
ATOM 1050 C CA . ARG A 1 136 ? 3.052 1.975 -17.447 1.00 77.06 136 ARG A CA 1
ATOM 1051 C C . ARG A 1 136 ? 3.446 1.115 -18.642 1.00 77.06 136 ARG A C 1
ATOM 1053 O O . ARG A 1 136 ? 3.011 1.422 -19.754 1.00 77.06 136 ARG A O 1
ATOM 1060 N N . ARG A 1 137 ? 4.283 0.091 -18.448 1.00 78.19 137 ARG A N 1
ATOM 1061 C CA . ARG A 1 137 ? 4.737 -0.773 -19.542 1.00 78.19 137 ARG A CA 1
ATOM 1062 C C . ARG A 1 137 ? 3.609 -1.708 -19.979 1.00 78.19 137 ARG A C 1
ATOM 1064 O O . ARG A 1 137 ? 2.950 -2.318 -19.142 1.00 78.19 137 ARG A O 1
ATOM 1071 N N . CYS A 1 138 ? 3.388 -1.823 -21.289 1.00 69.19 138 CYS A N 1
ATOM 1072 C CA . CYS A 1 138 ? 2.245 -2.554 -21.849 1.00 69.19 138 CYS A CA 1
ATOM 1073 C C . CYS A 1 138 ? 2.214 -4.039 -21.448 1.00 69.19 138 CYS A C 1
ATOM 1075 O O . CYS A 1 138 ? 1.145 -4.561 -21.144 1.00 69.19 138 CYS A O 1
ATOM 1077 N N . ASP A 1 139 ? 3.378 -4.693 -21.407 1.00 76.25 139 ASP A N 1
ATOM 1078 C CA . ASP A 1 139 ? 3.551 -6.084 -20.973 1.00 76.25 139 ASP A CA 1
ATOM 1079 C C . ASP A 1 139 ? 3.121 -6.284 -19.514 1.00 76.25 139 ASP A C 1
ATOM 1081 O O . ASP A 1 139 ? 2.393 -7.222 -19.195 1.00 76.25 139 ASP A O 1
ATOM 1085 N N . ARG A 1 140 ? 3.519 -5.365 -18.629 1.00 81.44 140 ARG A N 1
ATOM 1086 C CA . ARG A 1 140 ? 3.214 -5.443 -17.193 1.00 81.44 140 ARG A CA 1
ATOM 1087 C C . ARG A 1 140 ? 1.792 -5.032 -16.863 1.00 81.44 140 ARG A C 1
ATOM 1089 O O . ARG A 1 140 ? 1.168 -5.652 -16.012 1.00 81.44 140 ARG A O 1
ATOM 1096 N N . ARG A 1 141 ? 1.253 -4.042 -17.571 1.00 80.50 141 ARG A N 1
ATOM 1097 C CA . ARG A 1 141 ? -0.114 -3.556 -17.369 1.00 80.50 141 ARG A CA 1
ATOM 1098 C C . ARG A 1 141 ? -1.149 -4.664 -17.513 1.00 80.50 141 ARG A C 1
ATOM 1100 O O . ARG A 1 141 ? -2.039 -4.766 -16.677 1.00 80.50 141 ARG A O 1
ATOM 1107 N N . ARG A 1 142 ? -1.023 -5.500 -18.547 1.00 81.56 142 ARG A N 1
ATOM 1108 C CA . ARG A 1 142 ? -1.929 -6.637 -18.734 1.00 81.56 142 ARG A CA 1
ATOM 1109 C C . ARG A 1 142 ? -1.868 -7.591 -17.541 1.00 81.56 142 ARG A C 1
ATOM 1111 O O . ARG A 1 142 ? -2.906 -7.927 -17.000 1.00 81.56 142 ARG A O 1
ATOM 1118 N N . GLN A 1 143 ? -0.668 -7.930 -17.070 1.00 83.81 143 GLN A N 1
ATOM 1119 C CA . GLN A 1 143 ? -0.502 -8.803 -15.904 1.00 83.81 143 GLN A CA 1
ATOM 1120 C C . GLN A 1 143 ? -1.103 -8.204 -14.619 1.00 83.81 143 GLN A C 1
ATOM 1122 O O . GLN A 1 143 ? -1.671 -8.945 -13.822 1.00 83.81 143 GLN A O 1
ATOM 1127 N N . ILE A 1 144 ? -0.998 -6.883 -14.424 1.00 85.06 144 ILE A N 1
ATOM 1128 C CA . ILE A 1 144 ? -1.612 -6.170 -13.290 1.00 85.06 144 ILE A CA 1
ATOM 1129 C C . ILE A 1 144 ? -3.139 -6.261 -13.355 1.00 85.06 144 ILE A C 1
ATOM 1131 O O . ILE A 1 144 ? -3.779 -6.537 -12.344 1.00 85.06 144 ILE A O 1
ATOM 1135 N N . LEU A 1 145 ? -3.723 -6.037 -14.535 1.00 83.44 145 LEU A N 1
ATOM 1136 C CA . LEU A 1 145 ? -5.171 -6.132 -14.739 1.00 83.44 145 LEU A CA 1
ATOM 1137 C C . LEU A 1 145 ? -5.667 -7.576 -14.574 1.00 83.44 145 LEU A C 1
ATOM 1139 O O . LEU A 1 145 ? -6.666 -7.799 -13.898 1.00 83.44 145 LEU A O 1
ATOM 1143 N N . ASP A 1 146 ? -4.926 -8.547 -15.111 1.00 85.50 146 ASP A N 1
ATOM 1144 C CA . ASP A 1 146 ? -5.236 -9.981 -15.024 1.00 85.50 146 ASP A CA 1
ATOM 1145 C C . ASP A 1 146 ? -5.080 -10.532 -13.595 1.00 85.50 146 ASP A C 1
ATOM 1147 O O . ASP A 1 146 ? -5.644 -11.569 -13.263 1.00 85.50 146 ASP A O 1
ATOM 1151 N N . ALA A 1 147 ? -4.315 -9.856 -12.733 1.00 85.62 147 ALA A N 1
ATOM 1152 C CA . ALA A 1 147 ? -4.249 -10.177 -11.311 1.00 85.62 147 ALA A CA 1
ATOM 1153 C C . ALA A 1 147 ? -5.455 -9.645 -10.520 1.00 85.62 147 ALA A C 1
ATOM 1155 O O . ALA A 1 147 ? -5.569 -9.947 -9.336 1.00 85.62 147 ALA A O 1
ATOM 1156 N N . GLY A 1 148 ? -6.335 -8.850 -11.127 1.00 77.19 148 GLY A N 1
ATOM 1157 C CA . GLY A 1 148 ? -7.489 -8.266 -10.452 1.00 77.19 148 GLY A CA 1
ATOM 1158 C C . GLY A 1 148 ? -8.601 -9.271 -10.095 1.00 77.19 148 GLY A C 1
ATOM 1159 O O . GLY A 1 148 ? -8.553 -10.432 -10.506 1.00 77.19 148 GLY A O 1
ATOM 1160 N N . PRO A 1 149 ? -9.634 -8.823 -9.354 1.00 88.81 149 PRO A N 1
ATOM 1161 C CA . PRO A 1 149 ? -9.866 -7.437 -8.931 1.00 88.81 149 PRO A CA 1
ATOM 1162 C C . PRO A 1 149 ? -8.936 -6.980 -7.791 1.00 88.81 149 PRO A C 1
ATOM 1164 O O . PRO A 1 149 ? -8.486 -7.785 -6.979 1.00 88.81 149 PRO A O 1
ATOM 1167 N N . TRP A 1 150 ? -8.635 -5.678 -7.762 1.00 93.12 150 TRP A N 1
ATOM 1168 C CA . TRP A 1 150 ? -7.901 -5.018 -6.678 1.00 93.12 150 TRP A CA 1
ATOM 1169 C C . TRP A 1 150 ? -8.897 -4.290 -5.778 1.00 93.12 150 TRP A C 1
ATOM 1171 O O . TRP A 1 150 ? -9.698 -3.502 -6.278 1.00 93.12 150 TRP A O 1
ATOM 1181 N N . ASP A 1 151 ? -8.823 -4.519 -4.470 1.00 95.88 151 ASP A N 1
ATOM 1182 C CA . ASP A 1 151 ? -9.703 -3.865 -3.495 1.00 95.88 151 ASP A CA 1
ATOM 1183 C C . ASP A 1 151 ? -9.225 -2.440 -3.181 1.00 95.88 151 ASP A C 1
ATOM 1185 O O . ASP A 1 151 ? -10.026 -1.560 -2.860 1.00 95.88 151 ASP A O 1
ATOM 1189 N N . VAL A 1 152 ? -7.909 -2.212 -3.270 1.00 95.69 152 VAL A N 1
ATOM 1190 C CA . VAL A 1 152 ? -7.263 -0.913 -3.056 1.00 95.69 152 VAL A CA 1
ATOM 1191 C C . VAL A 1 152 ? -6.156 -0.709 -4.089 1.00 95.69 152 VAL A C 1
ATOM 1193 O O . VAL A 1 152 ? -5.288 -1.565 -4.269 1.00 95.69 152 VAL A O 1
ATOM 1196 N N . VAL A 1 153 ? -6.141 0.459 -4.731 1.00 95.19 153 VAL A N 1
ATOM 1197 C CA . VAL A 1 153 ? -4.996 0.928 -5.520 1.00 95.19 153 VAL A CA 1
ATOM 1198 C C . VAL A 1 153 ? -4.532 2.255 -4.940 1.00 95.19 153 VAL A C 1
ATOM 1200 O O . VAL A 1 153 ? -5.273 3.235 -4.939 1.00 95.19 153 VAL A O 1
ATOM 1203 N N . LEU A 1 154 ? -3.302 2.279 -4.440 1.00 95.44 154 LEU A N 1
ATOM 1204 C CA . LEU A 1 154 ? -2.653 3.474 -3.916 1.00 95.44 154 LEU A CA 1
ATOM 1205 C C . LEU A 1 154 ? -1.648 3.964 -4.950 1.00 95.44 154 LEU A C 1
ATOM 1207 O O . LEU A 1 154 ? -0.803 3.197 -5.406 1.00 95.44 154 LEU A O 1
ATOM 1211 N N . VAL A 1 155 ? -1.719 5.247 -5.302 1.00 94.81 155 VAL A N 1
ATOM 1212 C CA . VAL A 1 155 ? -0.752 5.878 -6.204 1.00 94.81 155 VAL A CA 1
ATOM 1213 C C . VAL A 1 155 ? -0.107 7.062 -5.513 1.00 94.81 155 VAL A C 1
ATOM 1215 O O . VAL A 1 155 ? -0.767 8.066 -5.253 1.00 94.81 155 VAL A O 1
ATOM 1218 N N . ASP A 1 156 ? 1.189 6.941 -5.255 1.00 93.06 156 ASP A N 1
ATOM 1219 C CA . ASP A 1 156 ? 2.000 8.056 -4.786 1.00 93.06 156 ASP A CA 1
ATOM 1220 C C . ASP A 1 156 ? 2.433 8.927 -5.973 1.00 93.06 156 ASP A C 1
ATOM 1222 O O . ASP A 1 156 ? 2.588 8.451 -7.105 1.00 93.06 156 ASP A O 1
ATOM 1226 N N . GLU A 1 157 ? 2.578 10.225 -5.724 1.00 89.00 157 GLU A N 1
ATOM 1227 C CA . GLU A 1 157 ? 2.801 11.246 -6.750 1.00 89.00 157 GLU A CA 1
ATOM 1228 C C . GLU A 1 157 ? 1.789 11.169 -7.909 1.00 89.00 157 GLU A C 1
ATOM 1230 O O . GLU A 1 157 ? 2.124 11.215 -9.101 1.00 89.00 157 GLU A O 1
ATOM 1235 N N . ALA A 1 158 ? 0.502 11.069 -7.552 1.00 86.31 158 ALA A N 1
ATOM 1236 C CA . ALA A 1 158 ? -0.615 10.944 -8.491 1.00 86.31 158 ALA A CA 1
ATOM 1237 C C . ALA A 1 158 ? -0.686 12.081 -9.528 1.00 86.31 158 ALA A C 1
ATOM 1239 O O . ALA A 1 158 ? -1.273 11.906 -10.593 1.00 86.31 158 ALA A O 1
ATOM 1240 N N . HIS A 1 159 ? -0.019 13.214 -9.290 1.00 84.25 159 HIS A N 1
ATOM 1241 C CA . HIS A 1 159 ? 0.136 14.291 -10.269 1.00 84.25 159 HIS A CA 1
ATOM 1242 C C . HIS A 1 159 ? 0.830 13.826 -11.575 1.00 84.25 159 HIS A C 1
ATOM 1244 O O . HIS A 1 159 ? 0.684 14.445 -12.634 1.00 84.25 159 HIS A O 1
ATOM 1250 N N . HIS A 1 160 ? 1.552 12.700 -11.548 1.00 82.88 160 HIS A N 1
ATOM 1251 C CA . HIS A 1 160 ? 2.093 12.050 -12.739 1.00 82.88 160 HIS A CA 1
ATOM 1252 C C . HIS A 1 160 ? 1.045 11.280 -13.567 1.00 82.88 160 HIS A C 1
ATOM 1254 O O . HIS A 1 160 ? 1.341 10.906 -14.711 1.00 82.88 160 HIS A O 1
ATOM 1260 N N . ALA A 1 161 ? -0.151 11.017 -13.036 1.00 80.00 161 ALA A N 1
ATOM 1261 C CA . ALA A 1 161 ? -1.291 10.442 -13.747 1.00 80.00 161 ALA A CA 1
ATOM 1262 C C . ALA A 1 161 ? -2.073 11.572 -14.437 1.00 80.00 161 ALA A C 1
ATOM 1264 O O . ALA A 1 161 ? -2.927 12.226 -13.848 1.00 80.00 161 ALA A O 1
ATOM 1265 N N . ARG A 1 162 ? -1.750 11.841 -15.707 1.00 81.25 162 ARG A N 1
ATOM 1266 C CA . ARG A 1 162 ? -2.263 13.007 -16.439 1.00 81.25 162 ARG A CA 1
ATOM 1267 C C . ARG A 1 162 ? -2.693 12.668 -17.857 1.00 81.25 162 ARG A C 1
ATOM 1269 O O . ARG A 1 162 ? -2.244 11.679 -18.443 1.00 81.25 162 ARG A O 1
ATOM 1276 N N . ARG A 1 163 ? -3.514 13.540 -18.435 1.00 81.19 163 ARG A N 1
ATOM 1277 C CA . ARG A 1 163 ? -3.805 13.568 -19.874 1.00 81.19 163 ARG A CA 1
ATOM 1278 C C . ARG A 1 163 ? -2.706 14.335 -20.615 1.00 81.19 163 ARG A C 1
ATOM 128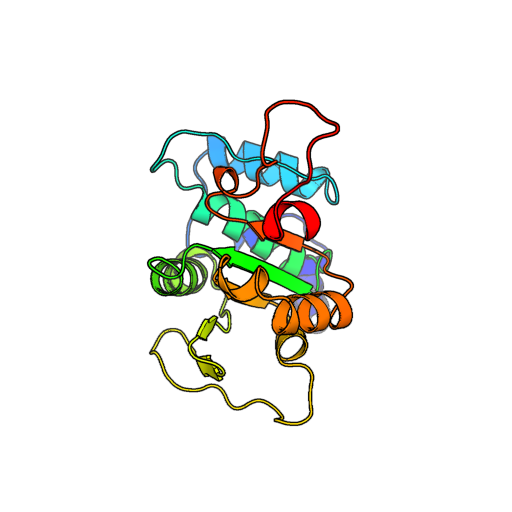0 O O . ARG A 1 163 ? -1.983 15.128 -20.013 1.00 81.19 163 ARG A O 1
ATOM 1287 N N . ARG A 1 164 ? -2.540 14.071 -21.917 1.00 72.00 164 ARG A N 1
ATOM 1288 C CA . ARG A 1 164 ? -1.567 14.801 -22.763 1.00 72.00 164 ARG A CA 1
ATOM 1289 C C . ARG A 1 164 ? -1.949 16.268 -23.016 1.00 72.00 164 ARG A C 1
ATOM 1291 O O . ARG A 1 164 ? -1.105 17.021 -23.488 1.00 72.00 164 ARG A O 1
ATOM 1298 N N . GLY A 1 165 ? -3.168 16.667 -22.672 1.00 68.75 165 GLY A N 1
ATOM 1299 C CA . GLY A 1 165 ? -3.629 18.051 -22.662 1.00 68.75 165 GLY A CA 1
ATOM 1300 C C . GLY A 1 165 ? -4.563 18.310 -21.477 1.00 68.75 165 GLY A C 1
ATOM 1301 O O . GLY A 1 165 ? -4.677 17.480 -20.573 1.00 68.75 165 GLY A O 1
ATOM 1302 N N . SER A 1 166 ? -5.189 19.484 -21.455 1.00 69.38 166 SER A N 1
ATOM 1303 C CA . SER A 1 166 ? -6.044 19.954 -20.359 1.00 69.38 166 SER A CA 1
ATOM 1304 C C . SER A 1 166 ? -7.534 19.661 -20.554 1.00 69.38 166 SER A C 1
ATOM 1306 O O . SER A 1 166 ? -8.323 19.912 -19.643 1.00 69.38 166 SER A O 1
ATOM 1308 N N . LYS A 1 167 ? -7.952 19.136 -21.714 1.00 74.00 167 LYS A N 1
ATOM 1309 C CA . LYS A 1 167 ? -9.363 18.843 -21.988 1.00 74.00 167 LYS A CA 1
ATOM 1310 C C . LYS A 1 167 ? -9.746 17.462 -21.439 1.00 74.00 167 LYS A C 1
ATOM 1312 O O . LYS A 1 167 ? -8.955 16.521 -21.528 1.00 74.00 167 LYS A O 1
ATOM 1317 N N . PRO A 1 168 ? -10.990 17.276 -20.958 1.00 70.25 168 PRO A N 1
ATOM 1318 C CA . PRO A 1 168 ? -11.480 15.967 -20.513 1.00 70.25 168 PRO A CA 1
ATOM 1319 C C . PRO A 1 168 ? -11.409 14.875 -21.593 1.00 70.25 168 PRO A C 1
ATOM 1321 O O . PRO A 1 168 ? -11.259 13.697 -21.276 1.00 70.25 168 PRO A O 1
ATOM 1324 N N . THR A 1 169 ? -11.483 15.269 -22.866 1.00 76.81 169 THR A N 1
ATOM 1325 C CA . THR A 1 169 ? -11.406 14.384 -24.039 1.00 76.81 169 THR A CA 1
ATOM 1326 C C . THR A 1 169 ? -9.987 13.939 -24.386 1.00 76.81 169 THR A C 1
ATOM 1328 O O . THR A 1 169 ? -9.816 13.070 -25.237 1.00 76.81 169 THR A O 1
ATOM 1331 N N . ASP A 1 170 ? -8.961 14.530 -23.771 1.00 79.06 170 ASP A N 1
ATOM 1332 C CA . ASP A 1 170 ? -7.576 14.261 -24.142 1.00 79.06 170 ASP A CA 1
ATOM 1333 C C . ASP A 1 170 ? -7.133 12.876 -23.667 1.00 79.06 170 ASP A C 1
ATOM 1335 O O . ASP A 1 170 ? -7.518 12.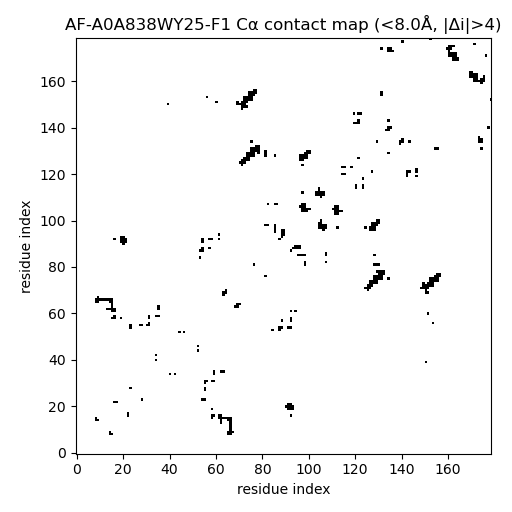407 -22.592 1.00 79.06 170 ASP A O 1
ATOM 1339 N N . THR A 1 171 ? -6.292 12.214 -24.462 1.00 80.19 171 THR A N 1
ATOM 1340 C CA . THR A 1 171 ? -5.852 10.846 -24.182 1.00 80.19 171 THR A CA 1
ATOM 1341 C C . THR A 1 171 ? -5.138 10.771 -22.822 1.00 80.19 171 THR A C 1
ATOM 1343 O O . THR A 1 171 ? -4.144 11.487 -22.613 1.00 80.19 171 THR A O 1
ATOM 1346 N N . PRO A 1 172 ? -5.611 9.921 -21.889 1.00 80.44 172 PRO A N 1
ATOM 1347 C CA . PRO A 1 172 ? -4.928 9.695 -20.623 1.00 80.44 172 PRO A CA 1
ATOM 1348 C C . PRO A 1 172 ? -3.609 8.957 -20.855 1.00 80.44 172 PRO A C 1
ATOM 1350 O O . PRO A 1 172 ? -3.470 8.170 -21.794 1.00 80.44 172 PRO A O 1
ATOM 1353 N N . ASN A 1 173 ? -2.617 9.204 -20.001 1.00 80.12 173 ASN A N 1
ATOM 1354 C CA . ASN A 1 173 ? -1.411 8.385 -19.998 1.00 80.12 173 ASN A CA 1
ATOM 1355 C C . ASN A 1 173 ? -1.687 6.986 -19.412 1.00 80.12 173 ASN A C 1
ATOM 1357 O O . ASN A 1 173 ? -2.739 6.732 -18.827 1.00 80.12 173 ASN A O 1
ATOM 1361 N N . SER A 1 174 ? -0.726 6.070 -19.552 1.00 76.38 174 SER A N 1
ATOM 1362 C CA . SER A 1 174 ? -0.901 4.675 -19.125 1.00 76.38 174 SER A CA 1
ATOM 1363 C C . SER A 1 174 ? -1.195 4.509 -17.633 1.00 76.38 174 SER A C 1
ATOM 1365 O O . SER A 1 174 ? -1.841 3.534 -17.276 1.00 76.38 174 SER A O 1
ATOM 1367 N N . LEU A 1 175 ? -0.728 5.435 -16.784 1.00 77.44 175 LEU A N 1
ATOM 1368 C CA . LEU A 1 175 ? -0.989 5.400 -15.344 1.00 77.44 175 LEU A CA 1
ATOM 1369 C C . LEU A 1 175 ? -2.427 5.826 -15.042 1.00 77.44 175 LEU A C 1
ATOM 1371 O O . LEU A 1 175 ? -3.128 5.107 -14.350 1.00 77.44 175 LEU A O 1
ATOM 1375 N N . LEU A 1 176 ? -2.892 6.941 -15.614 1.00 78.44 176 LEU A N 1
ATOM 1376 C CA . LEU A 1 176 ? -4.272 7.397 -15.433 1.00 78.44 176 LEU A CA 1
ATOM 1377 C C . LEU A 1 176 ? -5.287 6.433 -16.055 1.00 78.44 176 LEU A C 1
ATOM 1379 O O . LEU A 1 176 ? -6.400 6.342 -15.578 1.00 78.44 176 LEU A O 1
ATOM 1383 N N . ALA A 1 177 ? -4.917 5.718 -17.117 1.00 79.12 177 ALA A N 1
ATOM 1384 C CA . ALA A 1 177 ? -5.788 4.717 -17.725 1.00 79.12 177 ALA A CA 1
ATOM 1385 C C . ALA A 1 177 ? -5.837 3.385 -16.944 1.00 79.12 177 ALA A C 1
ATOM 1387 O O . ALA A 1 177 ? -6.608 2.502 -17.318 1.00 79.12 177 ALA A O 1
ATOM 1388 N N . LEU A 1 178 ? -4.946 3.182 -15.965 1.00 75.44 178 LEU A N 1
ATOM 1389 C CA . LEU A 1 178 ? -4.941 2.010 -15.081 1.00 75.44 178 LEU A CA 1
ATOM 1390 C C . LEU A 1 178 ? -5.891 2.191 -13.885 1.00 75.44 178 LEU A C 1
ATOM 1392 O O . LEU A 1 178 ? -6.362 1.192 -13.350 1.00 75.44 178 LEU A O 1
ATOM 1396 N N . LEU A 1 179 ? -6.110 3.445 -13.481 1.00 79.00 179 LEU A N 1
ATOM 1397 C CA . LEU A 1 179 ? -7.001 3.867 -12.399 1.00 79.00 179 LEU A CA 1
ATOM 1398 C C . LEU A 1 179 ? -8.425 4.072 -12.922 1.00 79.00 179 LEU A C 1
ATOM 1400 O O . LEU A 1 179 ? -9.359 3.802 -12.143 1.00 79.00 179 LEU A O 1
#

Radius of gyration: 16.8 Å; Cα contacts (8 Å, |Δi|>4): 249; chains: 1; bounding box: 33×40×48 Å

Organism: NCBI:txid2594913

Nearest PDB structures (foldseek):
  8spg-assembly1_A  TM=8.758E-01  e=1.957E-08  Escherichia coli
  8sp4-assembly1_A  TM=8.601E-01  e=1.338E-08  Escherichia coli
  7mkn-assembly1_L  TM=8.540E-01  e=1.338E-08  Escherichia coli K-12
  7xwy-assembly1_A  TM=7.583E-01  e=9.184E-06  Schizosaccharomyces pombe 972h-
  8j90-assembly1_K  TM=6.885E-01  e=3.706E-05  Arabidopsis thaliana

InterPro domains:
  IPR000330 SNF2, N-terminal domain [PF00176] (37-170)
  IPR014001 Helicase superfamily 1/2, ATP-binding domain [PS51192] (34-179)
  IPR014001 Helicase superfamily 1/2, ATP-binding domain [SM00487] (20-179)
  IPR027417 P-loop containing nucleoside triphosphate hydrolase [SSF52540] (20-167)
  IPR038718 SNF2-like, N-terminal domain superfamily [G3DSA:3.40.50.10810] (22-179)
  IPR050496 SNF2/RAD54 Helicase and DNA Repair [PTHR45629] (25-171)